Protein AF-0000000074148743 (afdb_homodimer)

Secondary structure (DSSP, 8-state):
--EEEEEE--BHHHHTSTT--HHHHHTHHHHHHHHHHHHHTT--EEEEEE-B-TT-THHHHH-S-SBTTSGGGSBPGGGPPPTT-EEEEESSS-TTTTSSHHHHHHHTT--EEEEEEE-IIIIIHHHHHHHHHTT-EEEEEEEEEE-SSHHHHHHHHHHHHHHH--EEE-HHHHHHHHH-/--EEEEEE--BHHHHTSTT--HHHHHTHHHHHHHHHHHHHTT--EEEEEE-B-TT-THHHHH-S-SBTTSGGGSBPGGGPPPTT-EEEEESSS-TTTTSSHHHHHHHTT--EEEEEEE-IIIIIHHHHHHHHHTT-EEEEEEEEEE-SSHHHHHHHHHHHHHHH--EEE-HHHHHHHHH-

Nearest PDB structures (foldseek):
  3eef-asse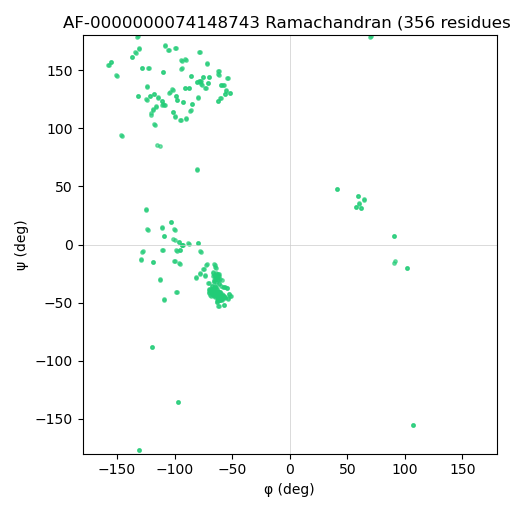mbly1_A  TM=9.780E-01  e=1.603E-22  Thermoplasma acidophilum
  3hb7-assembly4_G  TM=9.587E-01  e=1.080E-19  Alkaliphilus metalliredigens QYMF
  3hb7-assembly4_D  TM=9.259E-01  e=5.449E-18  Alkaliphilus metalliredigens QYMF
  3hb7-assembly2_C  TM=9.206E-01  e=7.283E-17  Alkaliphilus metalliredigens QYMF
  8bkd-assembly3_E  TM=8.845E-01  e=1.657E-16  Escherichia coli K-12

Foldseek 3Di:
DQEAEEAEAQACCCPPNVNHDVLQVQLLVLSLLVVVLCVVLVHAYEYEWEAEDPPQPCCVVVNDALHHPDRRRHRDPSCDDDPRHHYWYDHALESVPPTCVVVVCVVSVHQAYEYAGDDLQTSSLVNLQVCLVVRHAYEYALSRHHHNDRVSSVVSVVCSCVPSVYHYHHSVRVSVVSVD/DQEAEEAEAQACCCPPNVNHDVLQVQLLVLSLLVVVLCVVLVHAYEYEWEAEDPPFPCCVVVNDALHHPDRRRHRDPSCDDDPRHHYWYDHALESVPPTCVVVVCVVSVHQAYEYAGDDLQTSSLVNLQVCLVVRHAYEYALSRHHHNDRVSSVVSVVCSCVPSVYHYHHSVRVSVVSVD

pLDDT: mean 98.18, std 1.63, range [83.56, 99.0]

Structure (mmCIF, N/CA/C/O backbone):
data_AF-0000000074148743-model_v1
#
loop_
_entity.id
_entity.type
_entity.pdbx_description
1 polymer Isochorismatase
#
loop_
_atom_site.group_PDB
_atom_site.id
_atom_site.type_symbol
_atom_site.label_atom_id
_atom_site.label_alt_id
_atom_site.label_comp_id
_atom_site.label_asym_id
_atom_site.label_entity_id
_atom_site.label_seq_id
_atom_site.pdbx_PDB_ins_code
_atom_site.Cartn_x
_atom_site.Cartn_y
_atom_site.Cartn_z
_atom_site.occupancy
_atom_site.B_iso_or_equiv
_atom_site.auth_seq_id
_atom_site.auth_comp_id
_atom_site.auth_asym_id
_atom_site.auth_atom_id
_atom_site.pdbx_PDB_model_num
ATOM 1 N N . MET A 1 1 ? -17.422 -15.93 -9.734 1 93.31 1 MET A N 1
ATOM 2 C CA . MET A 1 1 ? -16.062 -15.414 -9.633 1 93.31 1 MET A CA 1
ATOM 3 C C . MET A 1 1 ? -15.312 -15.602 -10.945 1 93.31 1 MET A C 1
ATOM 5 O O . MET A 1 1 ? -15.438 -16.641 -11.586 1 93.31 1 MET A O 1
ATOM 9 N N . ARG A 1 2 ? -14.664 -14.586 -11.438 1 98.44 2 ARG A N 1
ATOM 10 C CA . ARG A 1 2 ? -13.742 -14.609 -12.57 1 98.44 2 ARG A CA 1
ATOM 11 C C . ARG A 1 2 ? -12.328 -14.266 -12.133 1 98.44 2 ARG A C 1
ATOM 13 O O . ARG A 1 2 ? -11.891 -13.117 -12.242 1 98.44 2 ARG A O 1
ATOM 20 N N . PRO A 1 3 ? -11.609 -15.305 -11.68 1 98.81 3 PRO A N 1
ATOM 21 C CA . PRO A 1 3 ? -10.336 -15.062 -11.008 1 98.81 3 PRO A CA 1
ATOM 22 C C . PRO A 1 3 ? -9.148 -15.062 -11.969 1 98.81 3 PRO A C 1
ATOM 24 O O . PRO A 1 3 ? -9.266 -15.562 -13.094 1 98.81 3 PRO A O 1
ATOM 27 N N . ALA A 1 4 ? -8.062 -14.469 -11.586 1 98.94 4 ALA A N 1
ATOM 28 C CA . ALA A 1 4 ? -6.711 -14.664 -12.109 1 98.94 4 ALA A CA 1
ATOM 29 C C . ALA A 1 4 ? -5.742 -15.047 -10.992 1 98.94 4 ALA A C 1
ATOM 31 O O . ALA A 1 4 ? -5.812 -14.508 -9.883 1 98.94 4 ALA A O 1
ATOM 32 N N . LEU A 1 5 ? -4.926 -16.031 -11.273 1 98.94 5 LEU A N 1
ATOM 33 C CA . LEU A 1 5 ? -3.861 -16.406 -10.352 1 98.94 5 LEU A CA 1
ATOM 34 C C . LEU A 1 5 ? -2.621 -15.539 -10.562 1 98.94 5 LEU A C 1
ATOM 36 O O . LEU A 1 5 ? -2.084 -15.484 -11.672 1 98.94 5 LEU A O 1
ATOM 40 N N . ILE A 1 6 ? -2.211 -14.844 -9.523 1 99 6 ILE A N 1
ATOM 41 C CA . ILE A 1 6 ? -1.044 -13.977 -9.617 1 99 6 ILE A CA 1
ATOM 42 C C . ILE A 1 6 ? 0.101 -14.562 -8.797 1 99 6 ILE A C 1
ATOM 44 O O . ILE A 1 6 ? -0.053 -14.812 -7.598 1 99 6 ILE A O 1
ATOM 48 N N . ILE A 1 7 ? 1.165 -14.828 -9.422 1 99 7 ILE A N 1
ATOM 49 C CA . ILE A 1 7 ? 2.385 -15.32 -8.789 1 99 7 ILE A CA 1
ATOM 50 C C . ILE A 1 7 ? 3.369 -14.164 -8.602 1 99 7 ILE A C 1
ATOM 52 O O . ILE A 1 7 ? 3.998 -13.719 -9.562 1 99 7 ILE A O 1
ATOM 56 N N . VAL A 1 8 ? 3.58 -13.773 -7.359 1 98.94 8 VAL A N 1
ATOM 57 C CA . VAL A 1 8 ? 4.336 -12.562 -7.051 1 98.94 8 VAL A CA 1
ATOM 58 C C . VAL A 1 8 ? 5.797 -12.922 -6.777 1 98.94 8 VAL A C 1
ATOM 60 O O . VAL A 1 8 ? 6.109 -13.531 -5.754 1 98.94 8 VAL A O 1
ATOM 63 N N . ASP A 1 9 ? 6.656 -12.625 -7.629 1 98.88 9 ASP A N 1
ATOM 64 C CA . ASP A 1 9 ? 8.094 -12.453 -7.461 1 98.88 9 ASP A CA 1
ATOM 65 C C . ASP A 1 9 ? 8.758 -13.773 -7.055 1 98.88 9 ASP A C 1
ATOM 67 O O . ASP A 1 9 ? 9.633 -13.789 -6.188 1 98.88 9 ASP A O 1
ATOM 71 N N . MET A 1 10 ? 8.266 -14.852 -7.652 1 98.94 10 MET A N 1
ATOM 72 C CA . MET A 1 10 ? 8.992 -16.109 -7.492 1 98.94 10 MET A CA 1
ATOM 73 C C . MET A 1 10 ? 10.172 -16.172 -8.445 1 98.94 10 MET A C 1
ATOM 75 O O . MET A 1 10 ? 10.219 -17.031 -9.328 1 98.94 10 MET A O 1
ATOM 79 N N . VAL A 1 11 ? 11.094 -15.281 -8.211 1 98.88 11 VAL A N 1
ATOM 80 C CA . VAL A 1 11 ? 12.289 -15.141 -9.031 1 98.88 11 VAL A CA 1
ATOM 81 C C . VAL A 1 11 ? 13.5 -15.695 -8.289 1 98.88 11 VAL A C 1
ATOM 83 O O . VAL A 1 11 ? 13.461 -15.883 -7.074 1 98.88 11 VAL A O 1
ATOM 86 N N . VAL A 1 12 ? 14.555 -15.883 -8.93 1 98.88 12 VAL A N 1
ATOM 87 C CA . VAL A 1 12 ? 15.742 -16.547 -8.414 1 98.88 12 VAL A CA 1
ATOM 88 C C . VAL A 1 12 ? 16.266 -15.82 -7.18 1 98.88 12 VAL A C 1
ATOM 90 O O . VAL A 1 12 ? 16.453 -16.422 -6.125 1 98.88 12 VAL A O 1
ATOM 93 N N . ASP A 1 13 ? 16.391 -14.508 -7.195 1 98.81 13 ASP A N 1
ATOM 94 C CA . ASP A 1 13 ? 16.969 -13.742 -6.094 1 98.81 13 ASP A CA 1
ATOM 95 C C . ASP A 1 13 ? 16.109 -13.867 -4.832 1 98.81 13 ASP A C 1
ATOM 97 O O . ASP A 1 13 ? 16.641 -13.82 -3.715 1 98.81 13 ASP A O 1
ATOM 101 N N . PHE A 1 14 ? 14.82 -14.164 -4.98 1 98.81 14 PHE A N 1
ATOM 102 C CA . PHE A 1 14 ? 13.938 -14.156 -3.824 1 98.81 14 PHE A CA 1
ATOM 103 C C . PHE A 1 14 ? 13.688 -15.578 -3.326 1 98.81 14 PHE A C 1
ATOM 105 O O . PHE A 1 14 ? 13.164 -15.773 -2.227 1 98.81 14 PHE A O 1
ATOM 112 N N . VAL A 1 15 ? 14.023 -16.562 -4.113 1 98.75 15 VAL A N 1
ATOM 113 C CA . VAL A 1 15 ? 13.711 -17.938 -3.73 1 98.75 15 VAL A CA 1
ATOM 114 C C . VAL A 1 15 ? 15 -18.672 -3.377 1 98.75 15 VAL A C 1
ATOM 116 O O . VAL A 1 15 ? 15.102 -19.281 -2.311 1 98.75 15 VAL A O 1
ATOM 119 N N . THR A 1 16 ? 16.031 -18.531 -4.258 1 98.25 16 THR A N 1
ATOM 120 C CA . THR A 1 16 ? 17.25 -19.328 -4.062 1 98.25 16 THR A CA 1
ATOM 121 C C . THR A 1 16 ? 18.484 -18.438 -4.09 1 98.25 16 THR A C 1
ATOM 123 O O . THR A 1 16 ? 19.578 -18.875 -3.705 1 98.25 16 THR A O 1
ATOM 126 N N . GLY A 1 17 ? 18.359 -17.234 -4.52 1 98 17 GLY A N 1
ATOM 127 C CA . GLY A 1 17 ? 19.484 -16.344 -4.727 1 98 17 GLY A CA 1
ATOM 128 C C . GLY A 1 17 ? 19.734 -15.398 -3.566 1 98 17 GLY A C 1
ATOM 129 O O . GLY A 1 17 ? 19.766 -15.82 -2.408 1 98 17 GLY A O 1
ATOM 130 N N . LYS A 1 18 ? 19.984 -14.086 -3.832 1 97.06 18 LYS A N 1
ATOM 131 C CA . LYS A 1 18 ? 20.438 -13.07 -2.889 1 97.06 18 LYS A CA 1
ATOM 132 C C . LYS A 1 18 ? 19.562 -13.039 -1.64 1 97.06 18 LYS A C 1
ATOM 134 O O . LYS A 1 18 ? 20.078 -13 -0.519 1 97.06 18 LYS A O 1
ATOM 139 N N . PHE A 1 19 ? 18.266 -13.094 -1.841 1 97.75 19 PHE A N 1
ATOM 140 C CA . PHE A 1 19 ? 17.328 -13.031 -0.722 1 97.75 19 PHE A CA 1
ATOM 141 C C . PHE A 1 19 ? 16.641 -14.375 -0.526 1 97.75 19 PHE A C 1
ATOM 143 O O . PHE A 1 19 ? 15.562 -14.438 0.081 1 97.75 19 PHE A O 1
ATOM 150 N N . GLY A 1 20 ? 17.188 -15.398 -1.151 1 97.94 20 GLY A N 1
ATOM 151 C CA . GLY A 1 20 ? 16.625 -16.719 -1.014 1 97.94 20 GLY A CA 1
ATOM 152 C C . GLY A 1 20 ? 16.469 -17.156 0.431 1 97.94 20 GLY A C 1
ATOM 153 O O . GLY A 1 20 ? 17.297 -16.828 1.28 1 97.94 20 GLY A O 1
ATOM 154 N N . ASN A 1 21 ? 15.406 -17.875 0.771 1 98.25 21 ASN A N 1
ATOM 155 C CA . ASN A 1 21 ? 15.117 -18.359 2.117 1 98.25 21 ASN A CA 1
ATOM 156 C C . ASN A 1 21 ? 14.227 -19.594 2.088 1 98.25 21 ASN A C 1
ATOM 158 O O . ASN A 1 21 ? 13.539 -19.844 1.098 1 98.25 21 ASN A O 1
ATOM 162 N N . PRO A 1 22 ? 14.234 -20.406 3.119 1 98.31 22 PRO A N 1
ATOM 163 C CA . PRO A 1 22 ? 13.492 -21.672 3.119 1 98.31 22 PRO A CA 1
ATOM 164 C C . PRO A 1 22 ? 11.984 -21.469 3.035 1 98.31 22 PRO A C 1
ATOM 166 O O . PRO A 1 22 ? 11.266 -22.344 2.555 1 98.31 22 PRO A O 1
ATOM 169 N N . TYR A 1 23 ? 11.516 -20.375 3.504 1 98.56 23 TYR A N 1
ATOM 170 C CA . TYR A 1 23 ? 10.078 -20.125 3.48 1 98.56 23 TYR A CA 1
ATOM 171 C C . TYR A 1 23 ? 9.578 -19.938 2.053 1 98.56 23 TYR A C 1
ATOM 173 O O . TYR A 1 23 ? 8.555 -20.5 1.668 1 98.56 23 TYR A O 1
ATOM 181 N N . ALA A 1 24 ? 10.352 -19.156 1.276 1 98.69 24 ALA A N 1
ATOM 182 C CA . ALA A 1 24 ? 10.008 -18.984 -0.131 1 98.69 24 ALA A CA 1
ATOM 183 C C . ALA A 1 24 ? 10.094 -20.297 -0.891 1 98.69 24 ALA A C 1
ATOM 185 O O . ALA A 1 24 ? 9.227 -20.609 -1.716 1 98.69 24 ALA A O 1
ATOM 186 N N . GLN A 1 25 ? 11.102 -21.078 -0.632 1 98.81 25 GLN A N 1
ATOM 187 C CA . GLN A 1 25 ? 11.25 -22.375 -1.282 1 98.81 25 GLN A CA 1
ATOM 188 C C . GLN A 1 25 ? 10.117 -23.312 -0.893 1 98.81 25 GLN A C 1
ATOM 190 O O . GLN A 1 25 ? 9.648 -24.109 -1.718 1 98.81 25 GLN A O 1
ATOM 195 N N . GLY A 1 26 ? 9.656 -23.141 0.297 1 98.69 26 GLY A N 1
ATOM 196 C CA . GLY A 1 26 ? 8.68 -24.062 0.865 1 98.69 26 GLY A CA 1
ATOM 197 C C . GLY A 1 26 ? 7.301 -23.922 0.25 1 98.69 26 GLY A C 1
ATOM 198 O O . GLY A 1 26 ? 6.477 -24.844 0.341 1 98.69 26 GLY A O 1
ATOM 199 N N . ILE A 1 27 ? 7.043 -22.828 -0.424 1 98.88 27 ILE A N 1
ATOM 200 C CA . ILE A 1 27 ? 5.688 -22.609 -0.919 1 98.88 27 ILE A CA 1
ATOM 201 C C . ILE A 1 27 ? 5.609 -23 -2.395 1 98.88 27 ILE A C 1
ATOM 203 O O . ILE A 1 27 ? 4.527 -22.984 -2.986 1 98.88 27 ILE A O 1
ATOM 207 N N . VAL A 1 28 ? 6.723 -23.359 -3.023 1 98.94 28 VAL A N 1
ATOM 208 C CA . VAL A 1 28 ? 6.816 -23.625 -4.453 1 98.94 28 VAL A CA 1
ATOM 209 C C . VAL A 1 28 ? 5.855 -24.75 -4.832 1 98.94 28 VAL A C 1
ATOM 211 O O . VAL A 1 28 ? 5.094 -24.625 -5.793 1 98.94 28 VAL A O 1
ATOM 214 N N . PRO A 1 29 ? 5.773 -25.859 -4.062 1 98.94 29 PRO A N 1
ATOM 215 C CA . PRO A 1 29 ? 4.867 -26.953 -4.457 1 98.94 29 PRO A CA 1
ATOM 216 C C . PRO A 1 29 ? 3.402 -26.516 -4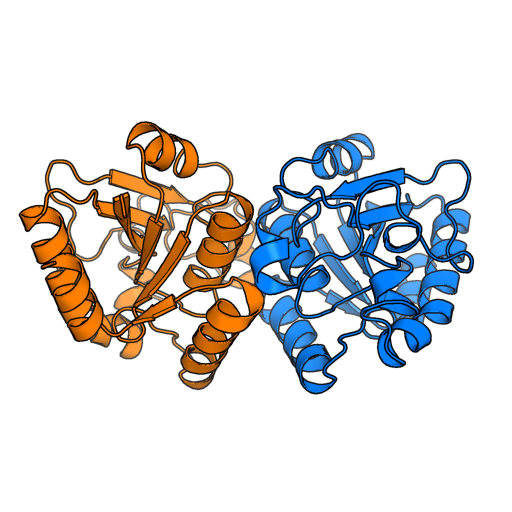.457 1 98.94 29 PRO A C 1
ATOM 218 O O . PRO A 1 29 ? 2.633 -26.922 -5.328 1 98.94 29 PRO A O 1
ATOM 221 N N . ASN A 1 30 ? 3.027 -25.719 -3.48 1 98.94 30 ASN A N 1
ATOM 222 C CA . ASN A 1 30 ? 1.646 -25.25 -3.408 1 98.94 30 ASN A CA 1
ATOM 223 C C . ASN A 1 30 ? 1.302 -24.328 -4.578 1 98.94 30 ASN A C 1
ATOM 225 O O . ASN A 1 30 ? 0.21 -24.422 -5.141 1 98.94 30 ASN A O 1
ATOM 229 N N . ILE A 1 31 ? 2.221 -23.453 -4.941 1 98.94 31 ILE A N 1
ATOM 230 C CA . ILE A 1 31 ? 1.995 -22.578 -6.082 1 98.94 31 ILE A CA 1
ATOM 231 C C . ILE A 1 31 ? 1.867 -23.406 -7.355 1 98.94 31 ILE A C 1
ATOM 233 O O . ILE A 1 31 ? 1.005 -23.141 -8.195 1 98.94 31 ILE A O 1
ATOM 237 N N . ARG A 1 32 ? 2.727 -24.422 -7.465 1 98.88 32 ARG A N 1
ATOM 238 C CA . ARG A 1 32 ? 2.678 -25.312 -8.625 1 98.88 32 ARG A CA 1
ATOM 239 C C . ARG A 1 32 ? 1.312 -25.969 -8.758 1 98.88 32 ARG A C 1
ATOM 241 O O . ARG A 1 32 ? 0.745 -26.031 -9.852 1 98.88 32 ARG A O 1
ATOM 248 N N . LEU A 1 33 ? 0.752 -26.422 -7.656 1 98.81 33 LEU A N 1
ATOM 249 C CA . LEU A 1 33 ? -0.573 -27.031 -7.648 1 98.81 33 LEU A CA 1
ATOM 250 C C . LEU A 1 33 ? -1.63 -26.047 -8.125 1 98.81 33 LEU A C 1
ATOM 252 O O . LEU A 1 33 ? -2.52 -26.406 -8.898 1 98.81 33 LEU A O 1
ATOM 256 N N . LEU A 1 34 ? -1.536 -24.844 -7.695 1 98.94 34 LEU A N 1
ATOM 257 C CA . LEU A 1 34 ? -2.516 -23.812 -8.055 1 98.94 34 LEU A CA 1
ATOM 258 C C . LEU A 1 34 ? -2.395 -23.438 -9.523 1 98.94 34 LEU A C 1
ATOM 260 O O . LEU A 1 34 ? -3.4 -23.188 -10.188 1 98.94 34 LEU A O 1
ATOM 264 N N . ILE A 1 35 ? -1.114 -23.391 -9.992 1 98.94 35 ILE A N 1
ATOM 265 C CA . ILE A 1 35 ? -0.895 -23.109 -11.406 1 98.94 35 ILE A CA 1
ATOM 266 C C . ILE A 1 35 ? -1.543 -24.188 -12.258 1 98.94 35 ILE A C 1
ATOM 268 O O . ILE A 1 35 ? -2.256 -23.906 -13.219 1 98.94 35 ILE A O 1
ATOM 272 N N . ASP A 1 36 ? -1.29 -25.438 -11.883 1 98.56 36 ASP A N 1
ATOM 273 C CA . ASP A 1 36 ? -1.858 -26.562 -12.617 1 98.56 36 ASP A CA 1
ATOM 274 C C . ASP A 1 36 ? -3.385 -26.5 -12.641 1 98.56 36 ASP A C 1
ATOM 276 O O . ASP A 1 36 ? -4.008 -26.688 -13.688 1 98.56 36 ASP A O 1
ATOM 280 N N . LYS A 1 37 ? -3.967 -26.203 -11.523 1 98.69 37 LYS A N 1
ATOM 281 C CA . LYS A 1 37 ? -5.418 -26.078 -11.438 1 98.69 37 LYS A CA 1
ATOM 282 C C . LYS A 1 37 ? -5.926 -24.906 -12.281 1 98.69 37 LYS A C 1
ATOM 284 O O . LYS A 1 37 ? -6.957 -25.031 -12.945 1 98.69 37 LYS A O 1
ATOM 289 N N . ALA A 1 38 ? -5.254 -23.781 -12.211 1 98.81 38 ALA A N 1
ATOM 290 C CA . ALA A 1 38 ? -5.641 -22.625 -13 1 98.81 38 ALA A CA 1
ATOM 291 C C . ALA A 1 38 ? -5.668 -22.953 -14.492 1 98.81 38 ALA A C 1
ATOM 293 O O . ALA A 1 38 ? -6.621 -22.594 -15.188 1 98.81 38 ALA A O 1
ATOM 294 N N . HIS A 1 39 ? -4.617 -23.641 -14.953 1 98.44 39 HIS A N 1
ATOM 295 C CA . HIS A 1 39 ? -4.562 -24.047 -16.359 1 98.44 39 HIS A CA 1
ATOM 296 C C . HIS A 1 39 ? -5.699 -25 -16.703 1 98.44 39 HIS A C 1
ATOM 298 O O . HIS A 1 39 ? -6.344 -24.844 -17.75 1 98.44 39 HIS A O 1
ATOM 304 N N . GLU A 1 40 ? -5.93 -25.938 -15.805 1 98 40 GLU A N 1
ATOM 305 C CA . GLU A 1 40 ? -7.012 -26.891 -16 1 98 40 GLU A CA 1
ATOM 306 C C . GLU A 1 40 ? -8.352 -26.188 -16.172 1 98 40 GLU A C 1
ATOM 308 O O . GLU A 1 40 ? -9.18 -26.594 -16.984 1 98 40 GLU A O 1
ATOM 313 N N . LYS A 1 41 ? -8.555 -25.094 -15.438 1 98 41 LYS A N 1
ATOM 314 C CA . LYS A 1 41 ? -9.836 -24.406 -15.398 1 98 41 LYS A CA 1
ATOM 315 C C . LYS A 1 41 ? -9.836 -23.172 -16.312 1 98 41 LYS A C 1
ATOM 317 O O . LYS A 1 41 ? -10.789 -22.391 -16.312 1 98 41 LYS A O 1
ATOM 322 N N . ASN A 1 42 ? -8.773 -22.969 -17.031 1 97.81 42 ASN A N 1
ATOM 323 C CA . ASN A 1 42 ? -8.602 -21.844 -17.938 1 97.81 42 ASN A CA 1
ATOM 324 C C . ASN A 1 42 ? -8.641 -20.516 -17.188 1 97.81 42 ASN A C 1
ATOM 326 O O . ASN A 1 42 ? -9.219 -19.531 -17.672 1 97.81 42 ASN A O 1
ATOM 330 N N . ILE A 1 43 ? -8.203 -20.516 -15.977 1 98.75 43 ILE A N 1
ATOM 331 C CA . ILE A 1 43 ? -7.988 -19.297 -15.188 1 98.75 43 ILE A CA 1
ATOM 332 C C . ILE A 1 43 ? -6.668 -18.656 -15.594 1 98.75 43 ILE A C 1
ATOM 334 O O . ILE A 1 43 ? -5.629 -19.312 -15.641 1 98.75 43 ILE A O 1
ATOM 338 N N . PRO A 1 44 ? -6.664 -17.391 -15.945 1 98.94 44 PRO A N 1
ATOM 339 C CA . PRO A 1 44 ? -5.41 -16.75 -16.328 1 98.94 44 PRO A CA 1
ATOM 340 C C . PRO A 1 44 ? -4.352 -16.812 -15.227 1 98.94 44 PRO A C 1
ATOM 342 O O . PRO A 1 44 ? -4.676 -16.672 -14.047 1 98.94 44 PRO A O 1
ATOM 345 N N . VAL A 1 45 ? -3.152 -17.094 -15.641 1 98.94 45 VAL A N 1
ATOM 346 C CA . VAL A 1 45 ? -1.996 -17.094 -14.75 1 98.94 45 VAL A CA 1
ATOM 347 C C . VAL A 1 45 ? -1.072 -15.922 -15.102 1 98.94 45 VAL A C 1
ATOM 349 O O . VAL A 1 45 ? -0.648 -15.781 -16.25 1 98.94 45 VAL A O 1
ATOM 352 N N . ILE A 1 46 ? -0.812 -15.094 -14.148 1 99 46 ILE A N 1
ATOM 353 C CA . ILE A 1 46 ? -0.017 -13.891 -14.344 1 99 46 ILE A CA 1
ATOM 354 C C . ILE A 1 46 ? 1.158 -13.883 -13.367 1 99 46 ILE A C 1
ATOM 356 O O . ILE A 1 46 ? 0.968 -14 -12.156 1 99 46 ILE A O 1
ATOM 360 N N . TYR A 1 47 ? 2.316 -13.758 -13.898 1 98.94 47 TYR A N 1
ATOM 361 C CA . TYR A 1 47 ? 3.531 -13.625 -13.102 1 98.94 47 TYR A CA 1
ATOM 362 C C . TYR A 1 47 ? 3.941 -12.164 -12.977 1 98.94 47 TYR A C 1
ATOM 364 O O . TYR A 1 47 ? 4.008 -11.438 -13.969 1 98.94 47 TYR A O 1
ATOM 372 N N . LEU A 1 48 ? 4.086 -11.719 -11.766 1 98.94 48 LEU A N 1
ATOM 373 C CA . LEU A 1 48 ? 4.781 -10.461 -11.508 1 98.94 48 LEU A CA 1
ATOM 374 C C . LEU A 1 48 ? 6.266 -10.711 -11.242 1 98.94 48 LEU A C 1
ATOM 376 O O . LEU A 1 48 ? 6.621 -11.516 -10.383 1 98.94 48 LEU A O 1
ATOM 380 N N . ARG A 1 49 ? 7.004 -10.125 -11.984 1 98.62 49 ARG A N 1
ATOM 381 C CA . ARG A 1 49 ? 8.445 -10.359 -11.953 1 98.62 49 ARG A CA 1
ATOM 382 C C . ARG A 1 49 ? 9.203 -9.07 -11.648 1 98.62 49 ARG A C 1
ATOM 384 O O . ARG A 1 49 ? 9.227 -8.148 -12.469 1 98.62 49 ARG A O 1
ATOM 391 N N . ASP A 1 50 ? 9.82 -9 -10.469 1 98.62 50 ASP A N 1
ATOM 392 C CA . ASP A 1 50 ? 10.703 -7.883 -10.156 1 98.62 50 ASP A CA 1
ATOM 393 C C . ASP A 1 50 ? 11.859 -7.797 -11.156 1 98.62 50 ASP A C 1
ATOM 395 O O . ASP A 1 50 ? 12.523 -8.797 -11.43 1 98.62 50 ASP A O 1
ATOM 399 N N . ALA A 1 51 ? 12.055 -6.715 -11.75 1 98.5 51 ALA A N 1
ATOM 400 C CA . ALA A 1 51 ? 13.117 -6.461 -12.719 1 98.5 51 ALA A CA 1
ATOM 401 C C . ALA A 1 51 ? 13.609 -5.02 -12.633 1 98.5 51 ALA A C 1
ATOM 403 O O . ALA A 1 51 ? 13.109 -4.137 -13.328 1 98.5 51 ALA A O 1
ATOM 404 N N . HIS A 1 52 ? 14.664 -4.77 -11.867 1 98.44 52 HIS A N 1
ATOM 405 C CA . HIS A 1 52 ? 15.102 -3.424 -11.508 1 98.44 52 HIS A CA 1
ATOM 406 C C . HIS A 1 52 ? 16.156 -2.918 -12.477 1 98.44 52 HIS A C 1
ATOM 408 O O . HIS A 1 52 ? 16.859 -3.713 -13.117 1 98.44 52 HIS A O 1
ATOM 414 N N . THR A 1 53 ? 16.219 -1.657 -12.641 1 97.62 53 THR A N 1
ATOM 415 C CA . THR A 1 53 ? 17.344 -0.945 -13.227 1 97.62 53 THR A CA 1
ATOM 416 C C . THR A 1 53 ? 18.109 -0.159 -12.164 1 97.62 53 THR A C 1
ATOM 418 O O . THR A 1 53 ? 17.625 -0.018 -11.031 1 97.62 53 THR A O 1
ATOM 421 N N . GLU A 1 54 ? 19.219 0.379 -12.5 1 95.69 54 GLU A N 1
ATOM 422 C CA . GLU A 1 54 ? 20.109 1.019 -11.539 1 95.69 54 GLU A CA 1
ATOM 423 C C . GLU A 1 54 ? 19.469 2.26 -10.93 1 95.69 54 GLU A C 1
ATOM 425 O O . GLU A 1 54 ? 19.844 2.686 -9.836 1 95.69 54 GLU A O 1
ATOM 430 N N . GLU A 1 55 ? 18.469 2.76 -11.531 1 94.75 55 GLU A N 1
ATOM 431 C CA . GLU A 1 55 ? 17.906 4.035 -11.102 1 94.75 55 GLU A CA 1
ATOM 432 C C . GLU A 1 55 ? 16.734 3.828 -10.156 1 94.75 55 GLU A C 1
ATOM 434 O O . GLU A 1 55 ? 16.219 4.785 -9.57 1 94.75 55 GLU A O 1
ATOM 439 N N . ASP A 1 56 ? 16.359 2.598 -9.961 1 95.94 56 ASP A N 1
ATOM 440 C CA . ASP A 1 56 ? 15.141 2.334 -9.188 1 95.94 56 ASP A CA 1
ATOM 441 C C . ASP A 1 56 ? 15.352 2.645 -7.711 1 95.94 56 ASP A C 1
ATOM 443 O O . ASP A 1 56 ? 16.375 2.27 -7.133 1 95.94 56 ASP A O 1
ATOM 447 N N . LYS A 1 57 ? 14.383 3.25 -7.09 1 93.25 57 LYS A N 1
ATOM 448 C CA . LYS A 1 57 ? 14.453 3.76 -5.723 1 93.25 57 LYS A CA 1
ATOM 449 C C . LYS A 1 57 ? 14.594 2.621 -4.719 1 93.25 57 LYS A C 1
ATOM 451 O O . LYS A 1 57 ? 15.25 2.777 -3.684 1 93.25 57 LYS A O 1
ATOM 456 N N . GLU A 1 58 ? 14.07 1.49 -4.949 1 96.19 58 GLU A N 1
ATOM 457 C CA . GLU A 1 58 ? 14.102 0.357 -4.031 1 96.19 58 GLU A CA 1
ATOM 458 C C . GLU A 1 58 ? 15.531 -0.103 -3.773 1 96.19 58 GLU A C 1
ATOM 460 O O . GLU A 1 58 ? 15.82 -0.716 -2.742 1 96.19 58 GLU A O 1
ATOM 465 N N . LEU A 1 59 ? 16.438 0.184 -4.758 1 96.38 59 LEU A N 1
ATOM 466 C CA . LEU A 1 59 ? 17.812 -0.269 -4.625 1 96.38 59 LEU A CA 1
ATOM 467 C C . LEU A 1 59 ? 18.516 0.437 -3.461 1 96.38 59 LEU A C 1
ATOM 469 O O . LEU A 1 59 ? 19.453 -0.103 -2.873 1 96.38 59 LEU A O 1
ATOM 473 N N . SER A 1 60 ? 18.031 1.628 -3.174 1 94.62 60 SER A N 1
ATOM 474 C CA . SER A 1 60 ? 18.625 2.357 -2.057 1 94.62 60 SER A CA 1
ATOM 475 C C . SER A 1 60 ? 18.344 1.655 -0.731 1 94.62 60 SER A C 1
ATOM 477 O O . SER A 1 60 ? 19.125 1.779 0.218 1 94.62 60 SER A O 1
ATOM 479 N N . LEU A 1 61 ? 17.312 0.884 -0.661 1 96 61 LEU A N 1
ATOM 480 C CA . LEU A 1 61 ? 16.922 0.195 0.561 1 96 61 LEU A CA 1
ATOM 481 C C . LEU A 1 61 ? 17.422 -1.246 0.56 1 96 61 LEU A C 1
ATOM 483 O O . LEU A 1 61 ? 17.906 -1.737 1.578 1 96 61 LEU A O 1
ATOM 487 N N . TRP A 1 62 ? 17.328 -1.926 -0.592 1 97.19 62 TRP A N 1
ATOM 488 C CA . TRP A 1 62 ? 17.516 -3.371 -0.638 1 97.19 62 TRP A CA 1
ATOM 489 C C . TRP A 1 62 ? 18.812 -3.719 -1.365 1 97.19 62 TRP A C 1
ATOM 491 O O . TRP A 1 62 ? 19.219 -4.887 -1.414 1 97.19 62 TRP A O 1
ATOM 501 N N . GLY A 1 63 ? 19.516 -2.73 -1.924 1 97.38 63 GLY A N 1
ATOM 502 C CA . GLY A 1 63 ? 20.656 -3.012 -2.783 1 97.38 63 GLY A CA 1
ATOM 503 C C . GLY A 1 63 ? 20.266 -3.611 -4.117 1 97.38 63 GLY A C 1
ATOM 504 O O . GLY A 1 63 ? 19.078 -3.811 -4.391 1 97.38 63 GLY A O 1
ATOM 505 N N . LYS A 1 64 ? 21.281 -3.861 -4.926 1 97.25 64 LYS A N 1
ATOM 506 C CA . LYS A 1 64 ? 21.031 -4.473 -6.227 1 97.25 64 LYS A CA 1
ATOM 507 C C . LYS A 1 64 ? 20.422 -5.863 -6.07 1 97.25 64 LYS A C 1
ATOM 509 O O . LYS A 1 64 ? 20.953 -6.707 -5.348 1 97.25 64 LYS A O 1
ATOM 514 N N . HIS A 1 65 ? 19.312 -6.09 -6.625 1 98.38 65 HIS A N 1
ATOM 515 C CA . HIS A 1 65 ? 18.609 -7.359 -6.641 1 98.38 65 HIS A CA 1
ATOM 516 C C . HIS A 1 65 ? 17.641 -7.43 -7.816 1 98.38 65 HIS A C 1
ATOM 518 O O . HIS A 1 65 ? 17.156 -6.402 -8.305 1 98.38 65 HIS A O 1
ATOM 524 N N . ALA A 1 66 ? 17.359 -8.688 -8.227 1 98.44 66 ALA A N 1
ATOM 525 C CA . ALA A 1 66 ? 16.406 -8.914 -9.312 1 98.44 66 ALA A CA 1
ATOM 526 C C . ALA A 1 66 ? 16.594 -7.891 -10.43 1 98.44 66 ALA A C 1
ATOM 528 O O . ALA A 1 66 ? 15.641 -7.23 -10.844 1 98.44 66 ALA A O 1
ATOM 529 N N . MET A 1 67 ? 17.891 -7.711 -10.844 1 98.44 67 MET A N 1
ATOM 530 C CA . MET A 1 67 ? 18.219 -6.734 -11.883 1 98.44 67 MET A CA 1
ATOM 531 C C . MET A 1 67 ? 17.766 -7.23 -13.25 1 98.44 67 MET A C 1
ATOM 533 O O . MET A 1 67 ? 17.922 -8.406 -13.578 1 98.44 67 MET A O 1
ATOM 537 N N . GLU A 1 68 ? 17.141 -6.359 -14.008 1 98 68 GLU A N 1
ATOM 538 C CA . GLU A 1 68 ? 16.719 -6.703 -15.359 1 98 68 GLU A CA 1
ATOM 539 C C . GLU A 1 68 ? 17.875 -7.27 -16.172 1 98 68 GLU A C 1
ATOM 541 O O . GLU A 1 68 ? 18.953 -6.695 -16.203 1 98 68 GLU A O 1
ATOM 546 N N . GLY A 1 69 ? 17.594 -8.422 -16.797 1 97.19 69 GLY A N 1
ATOM 547 C CA . GLY A 1 69 ? 18.594 -9.031 -17.672 1 97.19 69 GLY A CA 1
ATOM 548 C C . GLY A 1 69 ? 19.484 -10.016 -16.938 1 97.19 69 GLY A C 1
ATOM 549 O O . GLY A 1 69 ? 20.203 -10.797 -17.562 1 97.19 69 GLY A O 1
ATOM 550 N N . ASP A 1 70 ? 19.469 -10 -15.648 1 97.56 70 ASP A N 1
ATOM 551 C CA . ASP A 1 70 ? 20.266 -10.914 -14.836 1 97.56 70 ASP A CA 1
ATOM 552 C C . ASP A 1 70 ? 19.469 -12.148 -14.445 1 97.56 70 ASP A C 1
ATOM 554 O O . ASP A 1 70 ? 18.234 -12.117 -14.453 1 97.56 70 ASP A O 1
ATOM 558 N N . LYS A 1 71 ? 20.188 -13.164 -14.109 1 97.94 71 LYS A N 1
ATOM 559 C CA . LYS A 1 71 ? 19.562 -14.414 -13.68 1 97.94 71 LYS A CA 1
ATOM 560 C C . LYS A 1 71 ? 18.703 -14.203 -12.438 1 97.94 71 LYS A C 1
ATOM 562 O O . LYS A 1 71 ? 17.688 -14.867 -12.258 1 97.94 71 LYS A O 1
ATOM 567 N N . GLY A 1 72 ? 19.062 -13.273 -11.625 1 98.5 72 GLY A N 1
ATOM 568 C CA . GLY A 1 72 ? 18.375 -13.016 -10.367 1 98.5 72 GLY A CA 1
ATOM 569 C C . GLY A 1 72 ? 16.922 -12.609 -10.562 1 98.5 72 GLY A C 1
ATOM 570 O O . GLY A 1 72 ? 16.094 -12.805 -9.672 1 98.5 72 GLY A O 1
ATOM 571 N N . SER A 1 73 ? 16.656 -12.031 -11.703 1 98.56 73 SER A N 1
ATOM 572 C CA . SER A 1 73 ? 15.305 -11.555 -12 1 98.56 73 SER A CA 1
ATOM 573 C C . SER A 1 73 ? 14.484 -12.609 -12.734 1 98.56 73 SER A C 1
ATOM 575 O O . SER A 1 73 ? 13.289 -12.43 -12.969 1 98.56 73 SER A O 1
ATOM 577 N N . GLU A 1 74 ? 15 -13.758 -13.031 1 98.69 74 GLU A N 1
ATOM 578 C CA . GLU A 1 74 ? 14.297 -14.805 -13.766 1 98.69 74 GLU A CA 1
ATOM 579 C C . GLU A 1 74 ? 13.359 -15.586 -12.852 1 98.69 74 GLU A C 1
ATOM 581 O O . GLU A 1 74 ? 13.695 -15.852 -11.695 1 98.69 74 GLU A O 1
ATOM 586 N N . ILE A 1 75 ? 12.211 -15.883 -13.391 1 98.88 75 ILE A N 1
ATOM 587 C CA . ILE A 1 75 ? 11.305 -16.781 -12.672 1 98.88 75 ILE A CA 1
ATOM 588 C C . ILE A 1 75 ? 11.984 -18.125 -12.453 1 98.88 75 ILE A C 1
ATOM 590 O O . ILE A 1 75 ? 12.641 -18.656 -13.359 1 98.88 75 ILE A O 1
ATOM 594 N N . ILE A 1 76 ? 11.859 -18.719 -11.289 1 98.88 76 ILE A N 1
ATOM 595 C CA . ILE A 1 76 ? 12.539 -19.969 -11 1 98.88 76 ILE A CA 1
ATOM 596 C C . ILE A 1 76 ? 12.047 -21.062 -11.945 1 98.88 76 ILE A C 1
ATOM 598 O O . ILE A 1 76 ? 10.875 -21.062 -12.336 1 98.88 76 ILE A O 1
ATOM 602 N N . PRO A 1 77 ? 12.852 -22 -12.273 1 98.5 77 PRO A N 1
ATOM 603 C CA . PRO A 1 77 ? 12.492 -23.016 -13.266 1 98.5 77 PRO A CA 1
ATOM 604 C C . PRO A 1 77 ? 11.281 -23.844 -12.844 1 98.5 77 PRO A C 1
ATOM 606 O O . PRO A 1 77 ? 10.469 -24.25 -13.688 1 98.5 77 PRO A O 1
ATOM 609 N N . GLU A 1 78 ? 11.07 -24.109 -11.531 1 98.56 78 GLU A N 1
ATOM 610 C CA . GLU A 1 78 ? 10 -24.953 -11.016 1 98.56 78 GLU A CA 1
ATOM 611 C C . GLU A 1 78 ? 8.633 -24.328 -11.305 1 98.56 78 GLU A C 1
ATOM 613 O O . GLU A 1 78 ? 7.613 -25.031 -11.289 1 98.56 78 GLU A O 1
ATOM 618 N N . LEU A 1 79 ? 8.641 -23 -11.586 1 98.88 79 LEU A N 1
ATOM 619 C CA . LEU A 1 79 ? 7.387 -22.297 -11.82 1 98.88 79 LEU A CA 1
ATOM 620 C C . LEU A 1 79 ? 7.414 -21.578 -13.172 1 98.88 79 LEU A C 1
ATOM 622 O O . LEU A 1 79 ? 6.797 -20.516 -13.328 1 98.88 79 LEU A O 1
ATOM 626 N N . SER A 1 80 ? 8.117 -22.109 -14.078 1 98.62 80 SER A N 1
ATOM 627 C CA . SER A 1 80 ? 8.258 -21.5 -15.391 1 98.62 80 SER A CA 1
ATOM 628 C C . SER A 1 80 ? 6.902 -21.266 -16.031 1 98.62 80 SER A C 1
ATOM 630 O O . SER A 1 80 ? 6.043 -22.141 -16.031 1 98.62 80 SER A O 1
ATOM 632 N N . PRO A 1 81 ? 6.734 -20.062 -16.562 1 98.75 81 PRO A N 1
ATOM 633 C CA . PRO A 1 81 ? 5.465 -19.797 -17.234 1 98.75 81 PRO A CA 1
ATOM 634 C C . PRO A 1 81 ? 5.242 -20.703 -18.438 1 98.75 81 PRO A C 1
ATOM 636 O O . PRO A 1 81 ? 6.199 -21.094 -19.109 1 98.75 81 PRO A O 1
ATOM 639 N N . GLN A 1 82 ? 4.043 -21.016 -18.656 1 97.88 82 GLN A N 1
ATOM 640 C CA . GLN A 1 82 ? 3.643 -21.766 -19.844 1 97.88 82 GLN A CA 1
ATOM 641 C C . GLN A 1 82 ? 3.084 -20.844 -20.922 1 97.88 82 GLN A C 1
ATOM 643 O O . GLN A 1 82 ? 2.881 -19.656 -20.672 1 97.88 82 GLN A O 1
ATOM 648 N N . GLU A 1 83 ? 2.908 -21.438 -22.141 1 96.56 83 GLU A N 1
ATOM 649 C CA . GLU A 1 83 ? 2.277 -20.672 -23.219 1 96.56 83 GLU A CA 1
ATOM 650 C C . GLU A 1 83 ? 0.904 -20.156 -22.797 1 96.56 83 GLU A C 1
ATOM 652 O O . GLU A 1 83 ? 0.107 -20.906 -22.219 1 96.56 83 GLU A O 1
ATOM 657 N N . GLY A 1 84 ? 0.693 -18.922 -22.984 1 97.62 84 GLY A N 1
ATOM 658 C CA . GLY A 1 84 ? -0.584 -18.328 -22.609 1 97.62 84 GLY A CA 1
ATOM 659 C C . GLY A 1 84 ? -0.536 -17.562 -21.297 1 97.62 84 GLY A C 1
ATOM 660 O O . GLY A 1 84 ? -1.416 -16.75 -21.016 1 97.62 84 GLY A O 1
ATOM 661 N N . ASP A 1 85 ? 0.467 -17.875 -20.484 1 98.75 85 ASP A N 1
ATOM 662 C CA . ASP A 1 85 ? 0.626 -17.125 -19.234 1 98.75 85 ASP A CA 1
ATOM 663 C C . ASP A 1 85 ? 1.126 -15.711 -19.484 1 98.75 85 ASP A C 1
ATOM 665 O O . ASP A 1 85 ? 1.707 -15.438 -20.547 1 98.75 85 ASP A O 1
ATOM 669 N N . TYR A 1 86 ? 0.856 -14.844 -18.594 1 98.88 86 TYR A N 1
ATOM 670 C CA . TYR A 1 86 ? 1.337 -13.461 -18.656 1 98.88 86 TYR A CA 1
ATOM 671 C C . TYR A 1 86 ? 2.523 -13.25 -17.734 1 98.88 86 TYR A C 1
ATOM 673 O O . TYR A 1 86 ? 2.533 -13.758 -16.609 1 98.88 86 TYR A O 1
ATOM 681 N N . VAL A 1 87 ? 3.512 -12.633 -18.219 1 98.88 87 VAL A N 1
ATOM 682 C CA . VAL A 1 87 ? 4.645 -12.211 -17.406 1 98.88 87 VAL A CA 1
ATOM 683 C C . VAL A 1 87 ? 4.773 -10.688 -17.438 1 98.88 87 VAL A C 1
ATOM 685 O O . VAL A 1 87 ? 4.98 -10.102 -18.5 1 98.88 87 VAL A O 1
ATOM 688 N N . ILE A 1 88 ? 4.605 -10.086 -16.312 1 98.88 88 ILE A N 1
ATOM 689 C CA . ILE A 1 88 ? 4.648 -8.625 -16.203 1 98.88 88 ILE A CA 1
ATOM 690 C C . ILE A 1 88 ? 5.82 -8.211 -15.328 1 98.88 88 ILE A C 1
ATOM 692 O O . ILE A 1 88 ? 5.895 -8.594 -14.156 1 98.88 88 ILE A O 1
ATOM 696 N N . LYS A 1 89 ? 6.77 -7.438 -15.867 1 98.69 89 LYS A N 1
ATOM 697 C CA . LYS A 1 89 ? 7.891 -6.902 -15.102 1 98.69 89 LYS A CA 1
ATOM 698 C C . LYS A 1 89 ? 7.465 -5.703 -14.266 1 98.69 89 LYS A C 1
ATOM 700 O O . LYS A 1 89 ? 6.652 -4.887 -14.711 1 98.69 89 LYS A O 1
ATOM 705 N N . LYS A 1 90 ? 7.945 -5.594 -13.078 1 98.56 90 LYS A N 1
ATOM 706 C CA . LYS A 1 90 ? 7.68 -4.457 -12.203 1 98.56 90 LYS A CA 1
ATOM 707 C C . LYS A 1 90 ? 8.961 -3.953 -11.547 1 98.56 90 LYS A C 1
ATOM 709 O O . LYS A 1 90 ? 9.953 -4.68 -11.477 1 98.56 90 LYS A O 1
ATOM 714 N N . LYS A 1 91 ? 8.891 -2.729 -10.969 1 97.62 91 LYS A N 1
ATOM 715 C CA . LYS A 1 91 ? 10.102 -2.117 -10.422 1 97.62 91 LYS A CA 1
ATOM 716 C C . LYS A 1 91 ? 9.891 -1.675 -8.977 1 97.62 91 LYS A C 1
ATOM 718 O O . LYS A 1 91 ? 10.812 -1.158 -8.344 1 97.62 91 LYS A O 1
ATOM 723 N N . VAL A 1 92 ? 8.672 -1.783 -8.484 1 98.31 92 VAL A N 1
ATOM 724 C CA . VAL A 1 92 ? 8.344 -1.492 -7.09 1 98.31 92 VAL A CA 1
ATOM 725 C C . VAL A 1 92 ? 7.531 -2.641 -6.5 1 98.31 92 VAL A C 1
ATOM 727 O O . VAL A 1 92 ? 7.309 -3.658 -7.16 1 98.31 92 VAL A O 1
ATOM 730 N N . TYR A 1 93 ? 7.105 -2.498 -5.258 1 98.75 93 TYR A N 1
ATOM 731 C CA . TYR A 1 93 ? 6.457 -3.592 -4.543 1 98.75 93 TYR A CA 1
ATOM 732 C C . TYR A 1 93 ? 5.176 -4.02 -5.25 1 98.75 93 TYR A C 1
ATOM 734 O O . TYR A 1 93 ? 4.926 -5.215 -5.422 1 98.75 93 TYR A O 1
ATOM 742 N N . SER A 1 94 ? 4.395 -3.064 -5.73 1 98.81 94 SER A N 1
ATOM 743 C CA . SER A 1 94 ? 3.104 -3.338 -6.352 1 98.81 94 SER A CA 1
ATOM 744 C C . SER A 1 94 ? 3.246 -3.541 -7.855 1 98.81 94 SER A C 1
ATOM 746 O O . SER A 1 94 ? 3.926 -2.764 -8.531 1 98.81 94 SER A O 1
ATOM 748 N N . GLY A 1 95 ? 2.604 -4.543 -8.328 1 98.81 95 GLY A N 1
ATOM 749 C CA . GLY A 1 95 ? 2.576 -4.805 -9.758 1 98.81 95 GLY A CA 1
ATOM 750 C C . GLY A 1 95 ? 1.587 -3.936 -10.508 1 98.81 95 GLY A C 1
ATOM 751 O O . GLY A 1 95 ? 1.498 -4.004 -11.734 1 98.81 95 GLY A O 1
ATOM 752 N N . PHE A 1 96 ? 0.907 -3.051 -9.812 1 98.81 96 PHE A N 1
ATOM 753 C CA . PHE A 1 96 ? -0.097 -2.203 -10.445 1 98.81 96 PHE A CA 1
ATOM 754 C C . PHE A 1 96 ? 0.496 -0.85 -10.82 1 98.81 96 PHE A C 1
ATOM 756 O O . PHE A 1 96 ? -0.113 -0.087 -11.57 1 98.81 96 PHE A O 1
ATOM 763 N N . TYR A 1 97 ? 1.701 -0.513 -10.234 1 98.44 97 TYR A N 1
ATOM 764 C CA . TYR A 1 97 ? 2.301 0.793 -10.477 1 98.44 97 TYR A CA 1
ATOM 765 C C . TYR A 1 97 ? 3.154 0.775 -11.734 1 98.44 97 TYR A C 1
ATOM 767 O O . TYR A 1 97 ? 4.156 0.06 -11.805 1 98.44 97 TYR A O 1
ATOM 775 N N . LYS A 1 98 ? 2.791 1.507 -12.742 1 97.94 98 LYS A N 1
ATOM 776 C CA . LYS A 1 98 ? 3.514 1.708 -13.992 1 97.94 98 LYS A CA 1
ATOM 777 C C . LYS A 1 98 ? 3.74 0.383 -14.719 1 97.94 98 LYS A C 1
ATOM 779 O O . LYS A 1 98 ? 4.848 0.104 -15.18 1 97.94 98 LYS A O 1
ATOM 784 N N . THR A 1 99 ? 2.75 -0.499 -14.766 1 98.69 99 THR A N 1
ATOM 785 C CA . THR A 1 99 ? 2.674 -1.73 -15.539 1 98.69 99 THR A CA 1
ATOM 786 C C . THR A 1 99 ? 1.334 -1.831 -16.266 1 98.69 99 THR A C 1
ATOM 788 O O . THR A 1 99 ? 0.497 -0.932 -16.156 1 98.69 99 THR A O 1
ATOM 791 N N . ASN A 1 100 ? 1.141 -2.828 -16.984 1 98.75 100 ASN A N 1
ATOM 792 C CA . ASN A 1 100 ? -0.137 -3.016 -17.656 1 98.75 100 ASN A CA 1
ATOM 793 C C . ASN A 1 100 ? -0.998 -4.062 -16.953 1 98.75 100 ASN A C 1
ATOM 795 O O . ASN A 1 100 ? -1.924 -4.613 -17.562 1 98.75 100 ASN A O 1
ATOM 799 N N . LEU A 1 101 ? -0.694 -4.355 -15.656 1 98.88 101 LEU A N 1
ATOM 800 C CA . LEU A 1 101 ? -1.395 -5.406 -14.93 1 98.88 101 LEU A CA 1
ATOM 801 C C . LEU A 1 101 ? -2.896 -5.148 -14.914 1 98.88 101 LEU A C 1
ATOM 803 O O . LEU A 1 101 ? -3.688 -6.039 -15.234 1 98.88 101 LEU A O 1
ATOM 807 N N . GLU A 1 102 ? -3.277 -3.928 -14.5 1 98.88 102 GLU A N 1
ATOM 808 C CA . GLU A 1 102 ? -4.707 -3.637 -14.43 1 98.88 102 GLU A CA 1
ATOM 809 C C . GLU A 1 102 ? -5.379 -3.812 -15.781 1 98.88 102 GLU A C 1
ATOM 811 O O . GLU A 1 102 ? -6.473 -4.375 -15.875 1 98.88 102 GLU A O 1
ATOM 816 N N . GLU A 1 103 ? -4.73 -3.277 -16.797 1 98.81 103 GLU A N 1
ATOM 817 C CA . GLU A 1 103 ? -5.262 -3.42 -18.156 1 98.81 103 GLU A CA 1
ATOM 818 C C . GLU A 1 103 ? -5.453 -4.887 -18.516 1 98.81 103 GLU A C 1
ATOM 820 O O . GLU A 1 103 ? -6.492 -5.27 -19.062 1 98.81 103 GLU A O 1
ATOM 825 N N . VAL A 1 104 ? -4.457 -5.73 -18.219 1 98.88 104 VAL A N 1
ATOM 826 C CA . VAL A 1 104 ? -4.523 -7.16 -18.5 1 98.88 104 VAL A CA 1
ATOM 827 C C . VAL A 1 104 ? -5.707 -7.781 -17.766 1 98.88 104 VAL A C 1
ATOM 829 O O . VAL A 1 104 ? -6.512 -8.5 -18.359 1 98.88 104 VAL A O 1
ATOM 832 N N . LEU A 1 105 ? -5.871 -7.465 -16.5 1 98.94 105 LEU A N 1
ATOM 833 C CA . LEU A 1 105 ? -6.938 -8.031 -15.672 1 98.94 105 LEU A CA 1
ATOM 834 C C . LEU A 1 105 ? -8.305 -7.617 -16.203 1 98.94 105 LEU A C 1
ATOM 836 O O . LEU A 1 105 ? -9.219 -8.445 -16.297 1 98.94 105 LEU A O 1
ATOM 840 N N . ARG A 1 106 ? -8.438 -6.328 -16.578 1 98.81 106 ARG A N 1
ATOM 841 C CA . ARG A 1 106 ? -9.703 -5.824 -17.094 1 98.81 106 ARG A CA 1
ATOM 842 C C . ARG A 1 106 ? -10.039 -6.449 -18.438 1 98.81 106 ARG A C 1
ATOM 844 O O . ARG A 1 106 ? -11.188 -6.828 -18.688 1 98.81 106 ARG A O 1
ATOM 851 N N . ASN A 1 107 ? -9.039 -6.543 -19.297 1 98.75 107 ASN A N 1
ATOM 852 C CA . ASN A 1 107 ? -9.25 -7.133 -20.609 1 98.75 107 ASN A CA 1
ATOM 853 C C . ASN A 1 107 ? -9.68 -8.594 -20.5 1 98.75 107 ASN A C 1
ATOM 855 O O . ASN A 1 107 ? -10.438 -9.086 -21.344 1 98.75 107 ASN A O 1
ATOM 859 N N . LEU A 1 108 ? -9.234 -9.234 -19.484 1 98.75 108 LEU A N 1
ATOM 860 C CA . LEU A 1 108 ? -9.562 -10.641 -19.25 1 98.75 108 LEU A CA 1
ATOM 861 C C . LEU A 1 108 ? -10.859 -10.773 -18.469 1 98.75 108 LEU A C 1
ATOM 863 O O . LEU A 1 108 ? -11.266 -11.875 -18.109 1 98.75 108 LEU A O 1
ATOM 867 N N . ASN A 1 109 ? -11.492 -9.625 -18.141 1 98.62 109 ASN A N 1
ATOM 868 C CA . ASN A 1 109 ? -12.75 -9.57 -17.391 1 98.62 109 ASN A CA 1
ATOM 869 C C . ASN A 1 109 ? -12.609 -10.211 -16.016 1 98.62 109 ASN A C 1
ATOM 871 O O . ASN A 1 109 ? -13.516 -10.906 -15.547 1 98.62 109 ASN A O 1
ATOM 875 N N . VAL A 1 110 ? -11.469 -10.047 -15.438 1 98.88 110 VAL A N 1
ATOM 876 C CA . VAL A 1 110 ? -11.18 -10.578 -14.109 1 98.88 110 VAL A CA 1
ATOM 877 C C . VAL A 1 110 ? -11.859 -9.719 -13.047 1 98.88 110 VAL A C 1
ATOM 879 O O . VAL A 1 110 ? -11.852 -8.492 -13.133 1 98.88 110 VAL A O 1
ATOM 882 N N . ASP A 1 111 ? -12.445 -10.344 -12.055 1 98.75 111 ASP A N 1
ATOM 883 C CA . ASP A 1 111 ? -13.031 -9.594 -10.945 1 98.75 111 ASP A CA 1
ATOM 884 C C . ASP A 1 111 ? -12.359 -9.938 -9.625 1 98.75 111 ASP A C 1
ATOM 886 O O . ASP A 1 111 ? -12.57 -9.266 -8.617 1 98.75 111 ASP A O 1
ATOM 890 N N . THR A 1 112 ? -11.562 -11.07 -9.578 1 98.88 112 THR A N 1
ATOM 891 C CA . THR A 1 112 ? -10.914 -11.578 -8.375 1 98.88 112 THR A CA 1
ATOM 892 C C . THR A 1 112 ? -9.445 -11.891 -8.641 1 98.88 112 THR A C 1
ATOM 894 O O . THR A 1 112 ? -9.125 -12.578 -9.609 1 98.88 112 THR A O 1
ATOM 897 N N . VAL A 1 113 ? -8.562 -11.352 -7.801 1 98.94 113 VAL A N 1
ATOM 898 C CA . VAL A 1 113 ? -7.152 -11.719 -7.918 1 98.94 113 VAL A CA 1
ATOM 899 C C . VAL A 1 113 ? -6.773 -12.68 -6.793 1 98.94 113 VAL A C 1
ATOM 901 O O . VAL A 1 113 ? -7.125 -12.453 -5.633 1 98.94 113 VAL A O 1
ATOM 904 N N . ILE A 1 114 ? -6.141 -13.766 -7.113 1 99 114 ILE A N 1
ATOM 905 C CA . ILE A 1 114 ? -5.582 -14.734 -6.176 1 99 114 ILE A CA 1
ATOM 906 C C . ILE A 1 114 ? -4.074 -14.531 -6.055 1 99 114 ILE A C 1
ATOM 908 O O . ILE A 1 114 ? -3.332 -14.758 -7.012 1 99 114 ILE A O 1
ATOM 912 N N . LEU A 1 115 ? -3.695 -14.125 -4.891 1 99 115 LEU A N 1
ATOM 913 C CA . LEU A 1 115 ? -2.301 -13.742 -4.691 1 99 115 LEU A CA 1
ATOM 914 C C . LEU A 1 115 ? -1.513 -14.883 -4.051 1 99 115 LEU A C 1
ATOM 916 O O . LEU A 1 115 ? -1.95 -15.461 -3.057 1 99 115 LEU A O 1
ATOM 920 N N . THR A 1 116 ? -0.437 -15.227 -4.637 1 99 116 THR A N 1
ATOM 921 C CA . THR A 1 116 ? 0.588 -16.141 -4.145 1 99 116 THR A CA 1
ATOM 922 C C . THR A 1 116 ? 1.977 -15.523 -4.285 1 99 116 THR A C 1
ATOM 924 O O . THR A 1 116 ? 2.129 -14.453 -4.887 1 99 116 THR A O 1
ATOM 927 N N . GLY A 1 117 ? 2.955 -16.141 -3.666 1 98.94 117 GLY A N 1
ATOM 928 C CA . GLY A 1 117 ? 4.332 -15.711 -3.869 1 98.94 117 GLY A CA 1
ATOM 929 C C . GLY A 1 117 ? 4.91 -14.984 -2.672 1 98.94 117 GLY A C 1
ATOM 930 O O . GLY A 1 117 ? 4.57 -15.297 -1.527 1 98.94 117 GLY A O 1
ATOM 931 N N . THR A 1 118 ? 5.926 -14.117 -2.908 1 98.69 118 THR A N 1
ATOM 932 C CA . THR A 1 118 ? 6.695 -13.508 -1.825 1 98.69 118 THR A CA 1
ATOM 933 C C . THR A 1 118 ? 6.934 -12.031 -2.096 1 98.69 118 THR A C 1
ATOM 935 O O . THR A 1 118 ? 6.875 -11.586 -3.244 1 98.69 118 THR A O 1
ATOM 938 N N . SER A 1 119 ? 7.266 -11.312 -1.02 1 98.44 119 SER A N 1
ATOM 939 C CA . SER A 1 119 ? 7.051 -11.664 0.379 1 98.44 119 SER A CA 1
ATOM 940 C C . SER A 1 119 ? 5.66 -11.258 0.847 1 98.44 119 SER A C 1
ATOM 942 O O . SER A 1 119 ? 5.156 -10.195 0.464 1 98.44 119 SER A O 1
ATOM 944 N N . THR A 1 120 ? 5.043 -12.016 1.715 1 98.94 120 THR A N 1
ATOM 945 C CA . THR A 1 120 ? 3.676 -11.797 2.174 1 98.94 120 THR A CA 1
ATOM 946 C C . THR A 1 120 ? 3.5 -10.367 2.682 1 98.94 120 THR A C 1
ATOM 948 O O . THR A 1 120 ? 2.539 -9.688 2.318 1 98.94 120 THR A O 1
ATOM 951 N N . HIS A 1 121 ? 4.496 -9.844 3.463 1 98.81 121 HIS A N 1
ATOM 952 C CA . HIS A 1 121 ? 4.32 -8.578 4.164 1 98.81 121 HIS A CA 1
ATOM 953 C C . HIS A 1 121 ? 4.859 -7.414 3.342 1 98.81 121 HIS A C 1
ATOM 955 O O . HIS A 1 121 ? 4.855 -6.27 3.803 1 98.81 121 HIS A O 1
ATOM 961 N N . ILE A 1 122 ? 5.41 -7.672 2.135 1 98.69 122 ILE A N 1
ATOM 962 C CA . ILE A 1 122 ? 5.945 -6.602 1.299 1 98.69 122 ILE A CA 1
ATOM 963 C C . ILE A 1 122 ? 5.199 -6.562 -0.033 1 98.69 122 ILE A C 1
ATOM 965 O O . ILE A 1 122 ? 4.164 -5.906 -0.153 1 98.69 122 ILE A O 1
ATOM 969 N N . CYS A 1 123 ? 5.664 -7.332 -1.035 1 98.88 123 CYS A N 1
ATOM 970 C CA . CYS A 1 123 ? 5.094 -7.215 -2.371 1 98.88 123 CYS A CA 1
ATOM 971 C C . CYS A 1 123 ? 3.67 -7.762 -2.406 1 98.88 123 CYS A C 1
ATOM 973 O O . CYS A 1 123 ? 2.797 -7.188 -3.062 1 98.88 123 CYS A O 1
ATOM 975 N N . VAL A 1 124 ? 3.373 -8.891 -1.754 1 98.94 124 VAL A N 1
ATOM 976 C CA . VAL A 1 124 ? 2.025 -9.445 -1.746 1 98.94 124 VAL A CA 1
ATOM 977 C C . VAL A 1 124 ? 1.061 -8.453 -1.101 1 98.94 124 VAL A C 1
ATOM 979 O O . VAL A 1 124 ? -0.023 -8.195 -1.632 1 98.94 124 VAL A O 1
ATOM 982 N N . LEU A 1 125 ? 1.47 -7.898 -0.003 1 98.94 125 LEU A N 1
ATOM 983 C CA . LEU A 1 125 ? 0.652 -6.941 0.73 1 98.94 125 LEU A CA 1
ATOM 984 C C . LEU A 1 125 ? 0.339 -5.723 -0.131 1 98.94 125 LEU A C 1
ATOM 986 O O . LEU A 1 125 ? -0.806 -5.266 -0.178 1 98.94 125 LEU A O 1
ATOM 990 N N . HIS A 1 126 ? 1.323 -5.16 -0.827 1 98.94 126 HIS A N 1
ATOM 991 C CA . HIS A 1 126 ? 1.125 -3.955 -1.623 1 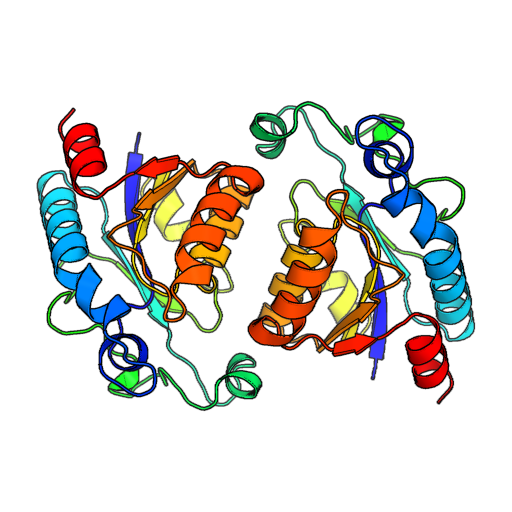98.94 126 HIS A CA 1
ATOM 992 C C . HIS A 1 126 ? 0.278 -4.246 -2.857 1 98.94 126 HIS A C 1
ATOM 994 O O . HIS A 1 126 ? -0.491 -3.389 -3.303 1 98.94 126 HIS A O 1
ATOM 1000 N N . ASN A 1 127 ? 0.413 -5.465 -3.42 1 98.94 127 ASN A N 1
ATOM 1001 C CA . ASN A 1 127 ? -0.488 -5.863 -4.496 1 98.94 127 ASN A CA 1
ATOM 1002 C C . ASN A 1 127 ? -1.921 -6.027 -3.996 1 98.94 127 ASN A C 1
ATOM 1004 O O . ASN A 1 127 ? -2.871 -5.688 -4.703 1 98.94 127 ASN A O 1
ATOM 1008 N N . SER A 1 128 ? -2.047 -6.562 -2.777 1 98.94 128 SER A N 1
ATOM 1009 C CA . SER A 1 128 ? -3.361 -6.68 -2.156 1 98.94 128 SER A CA 1
ATOM 1010 C C . SER A 1 128 ? -4.035 -5.316 -2.021 1 98.94 128 SER A C 1
ATOM 1012 O O . SER A 1 128 ? -5.207 -5.16 -2.367 1 98.94 128 SER A O 1
ATOM 1014 N N . ALA A 1 129 ? -3.318 -4.34 -1.594 1 98.88 129 ALA A N 1
ATOM 1015 C CA . ALA A 1 129 ? -3.842 -2.988 -1.414 1 98.88 129 ALA A CA 1
ATOM 1016 C C . ALA A 1 129 ? -4.301 -2.395 -2.744 1 98.88 129 ALA A C 1
ATOM 1018 O O . ALA A 1 129 ? -5.438 -1.932 -2.865 1 98.88 129 ALA A O 1
ATOM 1019 N N . ASP A 1 130 ? -3.439 -2.484 -3.732 1 98.88 130 ASP A N 1
ATOM 1020 C CA . ASP A 1 130 ? -3.73 -1.866 -5.023 1 98.88 130 ASP A CA 1
ATOM 1021 C C . ASP A 1 130 ? -4.898 -2.566 -5.715 1 98.88 130 ASP A C 1
ATOM 1023 O O . ASP A 1 130 ? -5.684 -1.927 -6.418 1 98.88 130 ASP A O 1
ATOM 1027 N N . ALA A 1 131 ? -4.957 -3.869 -5.535 1 98.88 131 ALA A N 1
ATOM 1028 C CA . ALA A 1 131 ? -6.109 -4.59 -6.074 1 98.88 131 ALA A CA 1
ATOM 1029 C C . ALA A 1 131 ? -7.402 -4.133 -5.402 1 98.88 131 ALA A C 1
ATOM 1031 O O . ALA A 1 131 ? -8.398 -3.871 -6.078 1 98.88 131 ALA A O 1
ATOM 1032 N N . PHE A 1 132 ? -7.352 -3.992 -4.09 1 98.75 132 PHE A N 1
ATOM 1033 C CA . PHE A 1 132 ? -8.5 -3.553 -3.305 1 98.75 132 PHE A CA 1
ATOM 1034 C C . PHE A 1 132 ? -8.953 -2.162 -3.734 1 98.75 132 PHE A C 1
ATOM 1036 O O . PHE A 1 132 ? -10.141 -1.927 -3.938 1 98.75 132 PHE A O 1
ATOM 1043 N N . PHE A 1 133 ? -8 -1.251 -4.008 1 98.19 133 PHE A N 1
ATOM 1044 C CA . PHE A 1 133 ? -8.305 0.111 -4.434 1 98.19 133 PHE A CA 1
ATOM 1045 C C . PHE A 1 133 ? -9.023 0.111 -5.781 1 98.19 133 PHE A C 1
ATOM 1047 O O . PHE A 1 133 ? -9.828 1.002 -6.059 1 98.19 133 PHE A O 1
ATOM 1054 N N . ARG A 1 134 ? -8.727 -0.903 -6.531 1 97.88 134 ARG A N 1
ATOM 1055 C CA . ARG A 1 134 ? -9.203 -0.932 -7.91 1 97.88 134 ARG A CA 1
ATOM 1056 C C . ARG A 1 134 ? -10.5 -1.737 -8.031 1 97.88 134 ARG A C 1
ATOM 1058 O O . ARG A 1 134 ? -10.992 -1.973 -9.133 1 97.88 134 ARG A O 1
ATOM 1065 N N . GLY A 1 135 ? -11 -2.225 -6.887 1 97.25 135 GLY A N 1
ATOM 1066 C CA . GLY A 1 135 ? -12.305 -2.85 -6.836 1 97.25 135 GLY A CA 1
ATOM 1067 C C . GLY A 1 135 ? -12.266 -4.348 -7.07 1 97.25 135 GLY A C 1
ATOM 1068 O O . GLY A 1 135 ? -13.305 -4.988 -7.219 1 97.25 135 GLY A O 1
ATOM 1069 N N . PHE A 1 136 ? -11.102 -4.945 -7.145 1 98.56 136 PHE A N 1
ATOM 1070 C CA . PHE A 1 136 ? -11.008 -6.398 -7.258 1 98.56 136 PHE A CA 1
ATOM 1071 C C . PHE A 1 136 ? -11.305 -7.066 -5.918 1 98.56 136 PHE A C 1
ATOM 1073 O O . PHE A 1 136 ? -10.977 -6.52 -4.863 1 98.56 136 PHE A O 1
ATOM 1080 N N . GLU A 1 137 ? -11.938 -8.188 -6.016 1 98.56 137 GLU A N 1
ATOM 1081 C CA . GLU A 1 137 ? -11.875 -9.086 -4.863 1 98.56 137 GLU A CA 1
ATOM 1082 C C . GLU A 1 137 ? -10.477 -9.68 -4.703 1 98.56 137 GLU A C 1
ATOM 1084 O O . GLU A 1 137 ? -9.797 -9.969 -5.695 1 98.56 137 GLU A O 1
ATOM 1089 N N . VAL A 1 138 ? -10.07 -9.852 -3.428 1 98.88 138 VAL A N 1
ATOM 1090 C CA . VAL A 1 138 ? -8.703 -10.32 -3.182 1 98.88 138 VAL A CA 1
ATOM 1091 C C . VAL A 1 138 ? -8.742 -11.625 -2.395 1 98.88 138 VAL A C 1
ATOM 1093 O O . VAL A 1 138 ? -9.438 -11.734 -1.383 1 98.88 138 VAL A O 1
ATOM 1096 N N . ILE A 1 139 ? -8.078 -12.578 -2.891 1 98.94 139 ILE A N 1
ATOM 1097 C CA . ILE A 1 139 ? -7.805 -13.82 -2.178 1 98.94 139 ILE A CA 1
ATOM 1098 C C . ILE A 1 139 ? -6.297 -13.984 -1.983 1 98.94 139 ILE A C 1
ATOM 1100 O O . ILE A 1 139 ? -5.52 -13.789 -2.92 1 98.94 139 ILE A O 1
ATOM 1104 N N . VAL A 1 140 ? -5.895 -14.25 -0.791 1 99 140 VAL A N 1
ATOM 1105 C CA . VAL A 1 140 ? -4.5 -14.57 -0.5 1 99 140 VAL A CA 1
ATOM 1106 C C . VAL A 1 140 ? -4.391 -16.016 -0.028 1 99 140 VAL A C 1
ATOM 1108 O O . VAL A 1 140 ? -5.137 -16.453 0.854 1 99 140 VAL A O 1
ATOM 1111 N N . VAL A 1 141 ? -3.535 -16.75 -0.676 1 99 141 VAL A N 1
ATOM 1112 C CA . VAL A 1 141 ? -3.371 -18.156 -0.322 1 99 141 VAL A CA 1
ATOM 1113 C C . VAL A 1 141 ? -2.281 -18.297 0.739 1 99 141 VAL A C 1
ATOM 1115 O O . VAL A 1 141 ? -1.09 -18.219 0.427 1 99 141 VAL A O 1
ATOM 1118 N N . SER A 1 142 ? -2.676 -18.609 1.951 1 98.94 142 SER A N 1
ATOM 1119 C CA . SER A 1 142 ? -1.835 -18.453 3.135 1 98.94 142 SER A CA 1
ATOM 1120 C C . SER A 1 142 ? -0.622 -19.375 3.066 1 98.94 142 SER A C 1
ATOM 1122 O O . SER A 1 142 ? 0.468 -19.016 3.514 1 98.94 142 SER A O 1
ATOM 1124 N N . ASP A 1 143 ? -0.796 -20.578 2.512 1 98.94 143 ASP A N 1
ATOM 1125 C CA . ASP A 1 143 ? 0.301 -21.547 2.473 1 98.94 143 ASP A CA 1
ATOM 1126 C C . ASP A 1 143 ? 0.971 -21.562 1.102 1 98.94 143 ASP A C 1
ATOM 1128 O O . ASP A 1 143 ? 1.729 -22.484 0.784 1 98.94 143 ASP A O 1
ATOM 1132 N N . ALA A 1 144 ? 0.656 -20.516 0.24 1 98.94 144 ALA A N 1
ATOM 1133 C CA . ALA A 1 144 ? 1.349 -20.281 -1.023 1 98.94 144 ALA A CA 1
ATOM 1134 C C . ALA A 1 144 ? 1.925 -18.859 -1.069 1 98.94 144 ALA A C 1
ATOM 1136 O O . ALA A 1 144 ? 2.203 -18.328 -2.148 1 98.94 144 ALA A O 1
ATOM 1137 N N . THR A 1 145 ? 1.964 -18.203 0.059 1 98.94 145 THR A N 1
ATOM 1138 C CA . THR A 1 145 ? 2.705 -16.969 0.298 1 98.94 145 THR A CA 1
ATOM 1139 C C . THR A 1 145 ? 3.684 -17.141 1.456 1 98.94 145 THR A C 1
ATOM 1141 O O . THR A 1 145 ? 3.473 -17.969 2.334 1 98.94 145 THR A O 1
ATOM 1144 N N . ALA A 1 146 ? 4.73 -16.359 1.369 1 98.56 146 ALA A N 1
ATOM 1145 C CA . ALA A 1 146 ? 5.719 -16.5 2.434 1 98.56 146 ALA A CA 1
ATOM 1146 C C . ALA A 1 146 ? 6.453 -15.188 2.68 1 98.56 146 ALA A C 1
ATOM 1148 O O . ALA A 1 146 ? 6.609 -14.375 1.766 1 98.56 146 ALA A O 1
ATOM 1149 N N . SER A 1 147 ? 6.773 -14.984 3.92 1 98 147 SER A N 1
ATOM 1150 C CA . SER A 1 147 ? 7.703 -13.945 4.348 1 98 147 SER A CA 1
ATOM 1151 C C . SER A 1 147 ? 9.008 -14.547 4.852 1 98 147 SER A C 1
ATOM 1153 O O . SER A 1 147 ? 9.016 -15.641 5.418 1 98 147 SER A O 1
ATOM 1155 N N . PHE A 1 148 ? 10.086 -13.828 4.656 1 96.5 148 PHE A N 1
ATOM 1156 C CA . PHE A 1 148 ? 11.352 -14.305 5.184 1 96.5 148 PHE A CA 1
ATOM 1157 C C . PHE A 1 148 ? 11.445 -14.062 6.688 1 96.5 148 PHE A C 1
ATOM 1159 O O . PHE A 1 148 ? 12.398 -14.492 7.336 1 96.5 148 PHE A O 1
ATOM 1166 N N . VAL A 1 149 ? 10.508 -13.391 7.25 1 94.5 149 VAL A N 1
ATOM 1167 C CA . VAL A 1 149 ? 10.281 -13.227 8.68 1 94.5 149 VAL A CA 1
ATOM 1168 C C . VAL A 1 149 ? 8.93 -13.82 9.062 1 94.5 149 VAL A C 1
ATOM 1170 O O . VAL A 1 149 ? 7.891 -13.18 8.898 1 94.5 149 VAL A O 1
ATOM 1173 N N . PRO A 1 150 ? 8.906 -14.992 9.68 1 92.19 150 PRO A N 1
ATOM 1174 C CA . PRO A 1 150 ? 7.66 -15.734 9.898 1 92.19 150 PRO A CA 1
ATOM 1175 C C . PRO A 1 150 ? 6.598 -14.914 10.625 1 92.19 150 PRO A C 1
ATOM 1177 O O . PRO A 1 150 ? 5.414 -14.992 10.289 1 92.19 150 PRO A O 1
ATOM 1180 N N . GLU A 1 151 ? 7.023 -14.102 11.562 1 95.25 151 GLU A N 1
ATOM 1181 C CA . GLU A 1 151 ? 6.066 -13.297 12.312 1 95.25 151 GLU A CA 1
ATOM 1182 C C . GLU A 1 151 ? 5.359 -12.289 11.406 1 95.25 151 GLU A C 1
ATOM 1184 O O . GLU A 1 151 ? 4.188 -11.977 11.617 1 95.25 151 GLU A O 1
ATOM 1189 N N . GLU A 1 152 ? 6.035 -11.891 10.406 1 97.81 152 GLU A N 1
ATOM 1190 C CA . GLU A 1 152 ? 5.465 -10.906 9.492 1 97.81 152 GLU A CA 1
ATOM 1191 C C . GLU A 1 152 ? 4.465 -11.562 8.539 1 97.81 152 GLU A C 1
ATOM 1193 O O . GLU A 1 152 ? 3.57 -10.891 8.016 1 97.81 152 GLU A O 1
ATOM 1198 N N . HIS A 1 153 ? 4.656 -12.898 8.312 1 98.62 153 HIS A N 1
ATOM 1199 C CA . HIS A 1 153 ? 3.725 -13.625 7.453 1 98.62 153 HIS A CA 1
ATOM 1200 C C . HIS A 1 153 ? 2.314 -13.602 8.031 1 98.62 153 HIS A C 1
ATOM 1202 O O . HIS A 1 153 ? 1.375 -13.148 7.375 1 98.62 153 HIS A O 1
ATOM 1208 N N . GLU A 1 154 ? 2.193 -13.992 9.25 1 98 154 GLU A N 1
ATOM 1209 C CA . GLU A 1 154 ? 0.889 -14.07 9.898 1 98 154 GLU A CA 1
ATOM 1210 C C . GLU A 1 154 ? 0.283 -12.68 10.086 1 98 154 GLU A C 1
ATOM 1212 O O . GLU A 1 154 ? -0.919 -12.492 9.883 1 98 154 GLU A O 1
ATOM 1217 N N . ARG A 1 155 ? 1.096 -11.797 10.445 1 97.94 155 ARG A N 1
ATOM 1218 C CA . ARG A 1 155 ? 0.64 -10.43 10.641 1 97.94 155 ARG A CA 1
ATOM 1219 C C . ARG A 1 155 ? 0.119 -9.828 9.344 1 97.94 155 ARG A C 1
ATOM 1221 O O . ARG A 1 155 ? -0.911 -9.148 9.328 1 97.94 155 ARG A O 1
ATOM 1228 N N . ALA A 1 156 ? 0.85 -10.078 8.281 1 98.81 156 ALA A N 1
ATOM 1229 C CA . ALA A 1 156 ? 0.462 -9.539 6.98 1 98.81 156 ALA A CA 1
ATOM 1230 C C . ALA A 1 156 ? -0.851 -10.156 6.504 1 98.81 156 ALA A C 1
ATOM 1232 O O . ALA A 1 156 ? -1.693 -9.469 5.926 1 98.81 156 ALA A O 1
ATOM 1233 N N . LEU A 1 157 ? -1.029 -11.445 6.734 1 98.88 157 LEU A N 1
ATOM 1234 C CA . LEU A 1 157 ? -2.279 -12.102 6.367 1 98.88 157 LEU A CA 1
ATOM 1235 C C . LEU A 1 157 ? -3.457 -11.477 7.109 1 98.88 157 LEU A C 1
ATOM 1237 O O . LEU A 1 157 ? -4.484 -11.164 6.504 1 98.88 157 LEU A O 1
ATOM 1241 N N . LYS A 1 158 ? -3.271 -11.312 8.383 1 98.56 158 LYS A N 1
ATOM 1242 C CA . LYS A 1 158 ? -4.32 -10.695 9.188 1 98.56 158 LYS A CA 1
ATOM 1243 C C . LYS A 1 158 ? -4.598 -9.266 8.727 1 98.56 158 LYS A C 1
ATOM 1245 O O . LYS A 1 158 ? -5.754 -8.844 8.664 1 98.56 158 LYS A O 1
ATOM 1250 N N . TYR A 1 159 ? -3.57 -8.57 8.422 1 98.75 159 TYR A N 1
ATOM 1251 C CA . TYR A 1 159 ? -3.686 -7.191 7.977 1 98.75 159 TYR A CA 1
ATOM 1252 C C . TYR A 1 159 ? -4.477 -7.102 6.676 1 98.75 159 TYR A C 1
ATOM 1254 O O . TYR A 1 159 ? -5.391 -6.285 6.551 1 98.75 159 TYR A O 1
ATOM 1262 N N . MET A 1 160 ? -4.137 -7.945 5.727 1 98.88 160 MET A N 1
ATOM 1263 C CA . MET A 1 160 ? -4.816 -7.93 4.434 1 98.88 160 MET A CA 1
ATOM 1264 C C . MET A 1 160 ? -6.285 -8.312 4.59 1 98.88 160 MET A C 1
ATOM 1266 O O . MET A 1 160 ? -7.148 -7.773 3.895 1 98.88 160 MET A O 1
ATOM 1270 N N . LYS A 1 161 ? -6.531 -9.234 5.484 1 98.81 161 LYS A N 1
ATOM 1271 C CA . LYS A 1 161 ? -7.914 -9.602 5.77 1 98.81 161 LYS A CA 1
ATOM 1272 C C . LYS A 1 161 ? -8.688 -8.414 6.344 1 98.81 161 LYS A C 1
ATOM 1274 O O . LYS A 1 161 ? -9.758 -8.07 5.844 1 98.81 161 LYS A O 1
ATOM 1279 N N . ASP A 1 162 ? -8.102 -7.754 7.32 1 98.19 162 ASP A N 1
ATOM 1280 C CA . ASP A 1 162 ? -8.812 -6.746 8.109 1 98.19 162 ASP A CA 1
ATOM 1281 C C . ASP A 1 162 ? -8.852 -5.406 7.383 1 98.19 162 ASP A C 1
ATOM 1283 O O . ASP A 1 162 ? -9.797 -4.633 7.547 1 98.19 162 ASP A O 1
ATOM 1287 N N . ILE A 1 163 ? -7.832 -5.133 6.527 1 98.38 163 ILE A N 1
ATOM 1288 C CA . ILE A 1 163 ? -7.66 -3.781 6.008 1 98.38 163 ILE A CA 1
ATOM 1289 C C . ILE A 1 163 ? -7.934 -3.768 4.504 1 98.38 163 ILE A C 1
ATOM 1291 O O . ILE A 1 163 ? -8.422 -2.775 3.965 1 98.38 163 ILE A O 1
ATOM 1295 N N . HIS A 1 164 ? -7.652 -4.891 3.838 1 98.69 164 HIS A N 1
ATOM 1296 C CA . HIS A 1 164 ? -7.855 -4.941 2.395 1 98.69 164 HIS A CA 1
ATOM 1297 C C . HIS A 1 164 ? -9.039 -5.832 2.037 1 98.69 164 HIS A C 1
ATOM 1299 O O . HIS A 1 164 ? -9.25 -6.145 0.863 1 98.69 164 HIS A O 1
ATOM 1305 N N . ASN A 1 165 ? -9.781 -6.285 3.035 1 98.31 165 ASN A N 1
ATOM 1306 C CA . ASN A 1 165 ? -10.953 -7.129 2.824 1 98.31 165 ASN A CA 1
ATOM 1307 C C . ASN A 1 165 ? -10.594 -8.406 2.064 1 98.31 165 ASN A C 1
ATOM 1309 O O . ASN A 1 165 ? -11.391 -8.898 1.265 1 98.31 165 ASN A O 1
ATOM 1313 N N . ALA A 1 166 ? -9.383 -8.938 2.254 1 98.88 166 ALA A N 1
ATOM 1314 C CA . ALA A 1 166 ? -8.93 -10.148 1.57 1 98.88 166 ALA A CA 1
ATOM 1315 C C . ALA A 1 166 ? -9.508 -11.398 2.221 1 98.88 166 ALA A C 1
ATOM 1317 O O . ALA A 1 166 ? -9.648 -11.461 3.443 1 98.88 166 ALA A O 1
ATOM 1318 N N . LYS A 1 167 ? -9.875 -12.328 1.419 1 98.88 167 LYS A N 1
ATOM 1319 C CA . LYS A 1 167 ? -10.156 -13.672 1.908 1 98.88 167 LYS A CA 1
ATOM 1320 C C . LYS A 1 167 ? -8.883 -14.516 1.951 1 98.88 167 LYS A C 1
ATOM 1322 O O . LYS A 1 167 ? -8.102 -14.516 1.003 1 98.88 167 LYS A O 1
ATOM 1327 N N . ILE A 1 168 ? -8.75 -15.203 3.094 1 98.94 168 ILE A N 1
ATOM 1328 C CA . ILE A 1 168 ? -7.551 -16.016 3.281 1 98.94 168 ILE A CA 1
ATOM 1329 C C . ILE A 1 168 ? -7.914 -17.5 3.199 1 98.94 168 ILE A C 1
ATOM 1331 O O . ILE A 1 168 ? -8.742 -17.984 3.969 1 98.94 168 ILE A O 1
ATOM 1335 N N . TYR A 1 169 ? -7.332 -18.188 2.266 1 98.88 169 TYR A N 1
ATOM 1336 C CA . TYR A 1 169 ? -7.555 -19.609 2.086 1 98.88 169 TYR A CA 1
ATOM 1337 C C . TYR A 1 169 ? -6.234 -20.375 2.018 1 98.88 169 TYR A C 1
ATOM 1339 O O . TYR A 1 169 ? -5.207 -19.797 1.643 1 98.88 169 TYR A O 1
ATOM 1347 N N . THR A 1 170 ? -6.25 -21.594 2.41 1 98.88 170 THR A N 1
ATOM 1348 C CA . THR A 1 170 ? -5.156 -22.5 2.09 1 98.88 170 THR A CA 1
ATOM 1349 C C . THR A 1 170 ? -5.258 -22.984 0.645 1 98.88 170 THR A C 1
ATOM 1351 O O . THR A 1 170 ? -6.293 -22.812 -0.001 1 98.88 170 THR A O 1
ATOM 1354 N N . THR A 1 171 ? -4.16 -23.562 0.181 1 98.94 171 THR A N 1
ATOM 1355 C CA . THR A 1 171 ? -4.152 -24.156 -1.151 1 98.94 171 THR A CA 1
ATOM 1356 C C . THR A 1 171 ? -5.297 -25.156 -1.302 1 98.94 171 THR A C 1
ATOM 1358 O O . THR A 1 171 ? -6.059 -25.094 -2.268 1 98.94 171 THR A O 1
ATOM 1361 N N . GLN A 1 172 ? -5.441 -26 -0.333 1 98.75 172 GLN A N 1
ATOM 1362 C CA . GLN A 1 172 ? -6.469 -27.031 -0.407 1 98.75 172 GLN A CA 1
ATOM 1363 C C . GLN A 1 172 ? -7.863 -26.422 -0.417 1 98.75 172 GLN A C 1
ATOM 1365 O O . GLN A 1 172 ? -8.727 -26.844 -1.189 1 98.75 172 GLN A O 1
ATOM 1370 N N . GLU A 1 173 ? -8.141 -25.453 0.438 1 98.81 173 GLU A N 1
ATOM 1371 C CA . GLU A 1 173 ? -9.422 -24.75 0.46 1 98.81 173 GLU A CA 1
ATOM 1372 C C . GLU A 1 173 ? -9.727 -24.109 -0.887 1 98.81 173 GLU A C 1
ATOM 1374 O O . GLU A 1 173 ? -10.844 -24.188 -1.388 1 98.81 173 GLU A O 1
ATOM 1379 N N . LEU A 1 174 ? -8.742 -23.469 -1.478 1 98.75 174 LEU A N 1
ATOM 1380 C CA . LEU A 1 174 ? -8.938 -22.781 -2.746 1 98.75 174 LEU A CA 1
ATOM 1381 C C . LEU A 1 174 ? -9.211 -23.766 -3.871 1 98.75 174 LEU A C 1
ATOM 1383 O O . LEU A 1 174 ? -10.055 -23.516 -4.738 1 98.75 174 LEU A O 1
ATOM 1387 N N . LEU A 1 175 ? -8.453 -24.906 -3.83 1 98.56 175 LEU A N 1
ATOM 1388 C CA . LEU A 1 175 ? -8.688 -25.922 -4.84 1 98.56 175 LEU A CA 1
ATOM 1389 C C . LEU A 1 175 ? -10.125 -26.422 -4.793 1 98.56 175 LEU A C 1
ATOM 1391 O O . LEU A 1 175 ? -10.742 -26.656 -5.836 1 98.56 175 LEU A O 1
ATOM 1395 N N . GLU A 1 176 ? -10.664 -26.5 -3.594 1 98.06 176 GLU A N 1
ATOM 1396 C CA . GLU A 1 176 ? -12.047 -26.922 -3.422 1 98.06 176 GLU A CA 1
ATOM 1397 C C . GLU A 1 176 ? -13.016 -25.875 -3.949 1 98.06 176 GLU A C 1
ATOM 1399 O O . GLU A 1 176 ? -14.031 -26.203 -4.566 1 98.06 176 GLU A O 1
ATOM 1404 N N . ILE A 1 177 ? -12.703 -24.641 -3.713 1 97.25 177 ILE A N 1
ATOM 1405 C CA . ILE A 1 177 ? -13.539 -23.531 -4.164 1 97.25 177 ILE A CA 1
ATOM 1406 C C . ILE A 1 177 ? -13.547 -23.469 -5.691 1 97.25 177 ILE A C 1
ATOM 1408 O O . ILE A 1 177 ? -14.586 -23.25 -6.305 1 97.25 177 ILE A O 1
ATOM 1412 N N . LEU A 1 178 ? -12.352 -23.719 -6.32 1 96.38 178 LEU A N 1
ATOM 1413 C CA . LEU A 1 178 ? -12.203 -23.609 -7.766 1 96.38 178 LEU A CA 1
ATOM 1414 C C . LEU A 1 178 ? -12.844 -24.797 -8.469 1 96.38 178 LEU A C 1
ATOM 1416 O O . LEU A 1 178 ? -13.117 -24.75 -9.672 1 96.38 178 LEU A O 1
ATOM 1420 N N . GLU A 1 179 ? -13.039 -25.891 -7.766 1 91.44 179 GLU A N 1
ATOM 1421 C CA . GLU A 1 179 ? -13.672 -27.078 -8.344 1 91.44 179 GLU A CA 1
ATOM 1422 C C . GLU A 1 179 ? -15.172 -26.859 -8.516 1 91.44 179 GLU A C 1
ATOM 1424 O O . GLU A 1 179 ? -15.797 -27.516 -9.359 1 91.44 179 GLU A O 1
ATOM 1429 N N . ARG A 1 180 ? -15.703 -26 -7.668 1 83.69 180 ARG A N 1
ATOM 1430 C CA . ARG A 1 180 ? -17.141 -25.766 -7.711 1 83.69 180 ARG A CA 1
ATOM 1431 C C . ARG A 1 180 ? -17.516 -24.859 -8.883 1 83.69 180 ARG A C 1
ATOM 1433 O O . ARG A 1 180 ? -18.531 -25.078 -9.531 1 83.69 180 ARG A O 1
ATOM 1440 N N . MET B 1 1 ? 16.078 19.891 0.257 1 93.62 1 MET B N 1
ATOM 1441 C CA . MET B 1 1 ? 14.758 19.281 0.35 1 93.62 1 MET B CA 1
ATOM 1442 C C . MET B 1 1 ? 13.672 20.266 -0.087 1 93.62 1 MET B C 1
ATOM 1444 O O . MET B 1 1 ? 13.75 21.453 0.229 1 93.62 1 MET B O 1
ATOM 1448 N N . ARG B 1 2 ? 12.812 19.875 -0.943 1 98.38 2 ARG B N 1
ATOM 1449 C CA . ARG B 1 2 ? 11.609 20.594 -1.353 1 98.38 2 ARG B CA 1
ATOM 1450 C C . ARG B 1 2 ? 10.352 19.859 -0.905 1 98.38 2 ARG B C 1
ATOM 1452 O O . ARG B 1 2 ? 9.766 19.094 -1.678 1 98.38 2 ARG B O 1
ATOM 1459 N N . PRO B 1 3 ? 9.953 20.109 0.338 1 98.81 3 PRO B N 1
ATOM 1460 C CA . PRO B 1 3 ? 8.906 19.297 0.958 1 98.81 3 PRO B CA 1
ATOM 1461 C C . PRO B 1 3 ? 7.504 19.844 0.716 1 98.81 3 PRO B C 1
ATOM 1463 O O . PRO B 1 3 ? 7.344 21.016 0.36 1 98.81 3 PRO B O 1
ATOM 1466 N N . ALA B 1 4 ? 6.531 19.031 0.833 1 98.94 4 ALA B N 1
ATOM 1467 C CA . ALA B 1 4 ? 5.125 19.375 1.05 1 98.94 4 ALA B CA 1
ATOM 1468 C C . ALA B 1 4 ? 4.586 18.688 2.305 1 98.94 4 ALA B C 1
ATOM 1470 O O . ALA B 1 4 ? 4.91 17.531 2.572 1 98.94 4 ALA B O 1
ATOM 1471 N N . LEU B 1 5 ? 3.854 19.422 3.092 1 98.94 5 LEU B N 1
ATOM 1472 C CA . LEU B 1 5 ? 3.172 18.859 4.254 1 98.94 5 LEU B CA 1
ATOM 1473 C C . LEU B 1 5 ? 1.82 18.266 3.859 1 98.94 5 LEU B C 1
ATOM 1475 O O . LEU B 1 5 ? 0.976 18.969 3.297 1 98.94 5 LEU B O 1
ATOM 1479 N N . ILE B 1 6 ? 1.658 17 4.109 1 99 6 ILE B N 1
ATOM 1480 C CA . ILE B 1 6 ? 0.41 16.328 3.762 1 99 6 ILE B CA 1
ATOM 1481 C C . ILE B 1 6 ? -0.351 15.953 5.035 1 99 6 ILE B C 1
ATOM 1483 O O . ILE B 1 6 ? 0.182 15.266 5.906 1 99 6 ILE B O 1
ATOM 1487 N N . ILE B 1 7 ? -1.512 16.453 5.16 1 99 7 ILE B N 1
ATOM 1488 C CA . ILE B 1 7 ? -2.412 16.156 6.27 1 99 7 ILE B CA 1
ATOM 1489 C C . ILE B 1 7 ? -3.439 15.109 5.836 1 99 7 ILE B C 1
ATOM 1491 O O . ILE B 1 7 ? -4.383 15.422 5.102 1 99 7 ILE B O 1
ATOM 1495 N N . VAL B 1 8 ? -3.316 13.906 6.375 1 98.94 8 VAL B N 1
ATOM 1496 C CA . VAL B 1 8 ? -4.102 12.766 5.91 1 98.94 8 VAL B CA 1
ATOM 1497 C C . VAL B 1 8 ? -5.352 12.617 6.773 1 98.94 8 VAL B C 1
ATOM 1499 O O . VAL B 1 8 ? -5.262 12.234 7.945 1 98.94 8 VAL B O 1
ATOM 1502 N N . ASP B 1 9 ? -6.461 12.93 6.277 1 98.88 9 ASP B N 1
ATOM 1503 C CA . ASP B 1 9 ? -7.793 12.5 6.691 1 98.88 9 ASP B CA 1
ATOM 1504 C C . ASP B 1 9 ? -8.117 13 8.094 1 98.88 9 ASP B C 1
ATOM 1506 O O . ASP B 1 9 ? -8.688 12.266 8.906 1 98.88 9 ASP B O 1
ATOM 1510 N N . MET B 1 10 ? -7.699 14.219 8.375 1 98.94 10 MET B N 1
ATOM 1511 C CA . MET B 1 10 ? -8.164 14.852 9.609 1 98.94 10 MET B CA 1
ATOM 1512 C C . MET B 1 10 ? -9.562 15.438 9.422 1 98.94 10 MET B C 1
ATOM 1514 O O . MET B 1 10 ? -9.75 16.641 9.516 1 98.94 10 MET B O 1
ATOM 1518 N N . VAL B 1 11 ? -10.469 14.539 9.18 1 98.88 11 VAL B N 1
ATOM 1519 C CA . VAL B 1 11 ? -11.867 14.891 8.922 1 98.88 11 VAL B CA 1
ATOM 1520 C C . VAL B 1 11 ? -12.719 14.562 10.141 1 98.88 11 VAL B C 1
ATOM 1522 O O . VAL B 1 11 ? -12.289 13.805 11.016 1 98.88 11 VAL B O 1
ATOM 1525 N N . VAL B 1 12 ? -13.875 15.008 10.203 1 98.88 12 VAL B N 1
ATOM 1526 C CA . VAL B 1 12 ? -14.758 14.93 11.367 1 98.88 12 VAL B CA 1
ATOM 1527 C C . VAL B 1 12 ? -14.977 13.469 11.742 1 98.88 12 VAL B C 1
ATOM 1529 O O . VAL B 1 12 ? -14.766 13.078 12.898 1 98.88 12 VAL B O 1
ATOM 1532 N N . ASP B 1 13 ? -15.289 12.578 10.82 1 98.81 13 ASP B N 1
ATOM 1533 C CA . ASP B 1 13 ? -15.609 11.18 11.117 1 98.81 13 ASP B CA 1
ATOM 1534 C C . ASP B 1 13 ? -14.414 10.469 11.734 1 98.81 13 ASP B C 1
ATOM 1536 O O . ASP B 1 13 ? -14.578 9.547 12.539 1 98.81 13 ASP B O 1
ATOM 1540 N N . PHE B 1 14 ? -13.203 10.93 11.461 1 98.81 14 PHE B N 1
ATOM 1541 C CA . PHE B 1 14 ? -12.016 10.203 11.906 1 98.81 14 PHE B CA 1
ATOM 1542 C C . PHE B 1 14 ? -11.445 10.828 13.172 1 98.81 14 PHE B C 1
ATOM 1544 O O . PHE B 1 14 ? -10.602 10.227 13.836 1 98.81 14 PHE B O 1
ATOM 1551 N N . VAL B 1 15 ? -11.867 12.031 13.508 1 98.75 15 VAL B N 1
ATOM 1552 C CA . VAL B 1 15 ? -11.273 12.719 14.648 1 98.75 15 VAL B CA 1
ATOM 1553 C C . VAL B 1 15 ? -12.289 12.781 15.789 1 98.75 15 VAL B C 1
ATOM 1555 O O . VAL B 1 15 ? -11.984 12.398 16.922 1 98.75 15 VAL B O 1
ATOM 1558 N N . THR B 1 16 ? -13.531 13.188 15.461 1 98.31 16 THR B N 1
ATOM 1559 C CA . THR B 1 16 ? -14.508 13.414 16.516 1 98.31 16 THR B CA 1
ATOM 1560 C C . THR B 1 16 ? -15.812 12.672 16.219 1 98.31 16 THR B C 1
ATOM 1562 O O . THR B 1 16 ? -16.672 12.523 17.094 1 98.31 16 THR B O 1
ATOM 1565 N N . GLY B 1 17 ? -15.984 12.188 15.039 1 98 17 GLY B N 1
ATOM 1566 C CA . GLY B 1 17 ? -17.234 11.594 14.602 1 98 17 GLY B CA 1
ATOM 1567 C C . GLY B 1 17 ? -17.25 10.078 14.703 1 98 17 GLY B C 1
ATOM 1568 O O . GLY B 1 17 ? -16.875 9.516 15.734 1 98 17 GLY B O 1
ATOM 1569 N N . LYS B 1 18 ? -17.75 9.359 13.656 1 97.06 18 LYS B N 1
ATOM 1570 C CA . LYS B 1 18 ? -18.047 7.926 13.633 1 97.06 18 LYS B CA 1
ATOM 1571 C C . LYS B 1 18 ? -16.844 7.109 14.117 1 97.06 18 LYS B C 1
ATOM 1573 O O . LYS B 1 18 ? -17 6.191 14.922 1 97.06 18 LYS B O 1
ATOM 1578 N N . PHE B 1 19 ? -15.672 7.469 13.641 1 97.75 19 PHE B N 1
ATOM 1579 C CA . PHE B 1 19 ? -14.469 6.738 14.008 1 97.75 19 PHE B CA 1
ATOM 1580 C C . PHE B 1 19 ? -13.562 7.586 14.898 1 97.75 19 PHE B C 1
ATOM 1582 O O . PHE B 1 19 ? -12.367 7.332 15 1 97.75 19 PHE B O 1
ATOM 1589 N N . GLY B 1 20 ? -14.141 8.656 15.43 1 97.88 20 GLY B N 1
ATOM 1590 C CA . GLY B 1 20 ? -13.383 9.523 16.312 1 97.88 20 GLY B CA 1
ATOM 1591 C C . GLY B 1 20 ? -12.742 8.781 17.469 1 97.88 20 GLY B C 1
ATOM 1592 O O . GLY B 1 20 ? -13.32 7.828 18 1 97.88 20 GLY B O 1
ATOM 1593 N N . ASN B 1 21 ? -11.547 9.156 17.875 1 98.25 21 ASN B N 1
ATOM 1594 C CA . ASN B 1 21 ? -10.812 8.539 18.969 1 98.25 21 ASN B CA 1
ATOM 1595 C C . ASN B 1 21 ? -9.805 9.508 19.594 1 98.25 21 ASN B C 1
ATOM 1597 O O . ASN B 1 21 ? -9.414 10.492 18.969 1 98.25 21 ASN B O 1
ATOM 1601 N N . PRO B 1 22 ? -9.406 9.289 20.828 1 98.31 22 PRO B N 1
ATOM 1602 C CA . PRO B 1 22 ? -8.539 10.242 21.531 1 98.31 22 PRO B CA 1
ATOM 1603 C C . PRO B 1 22 ? -7.16 10.367 20.891 1 98.31 22 PRO B C 1
ATOM 1605 O O . PRO B 1 22 ? -6.508 11.406 21.016 1 98.31 22 PRO B O 1
ATOM 1608 N N . TYR B 1 23 ? -6.727 9.359 20.234 1 98.56 23 TYR B N 1
ATOM 1609 C CA . TYR B 1 23 ? -5.406 9.398 19.625 1 98.56 23 TYR B CA 1
ATOM 1610 C C . TYR B 1 23 ? -5.383 10.383 18.453 1 98.56 23 TYR B C 1
ATOM 1612 O O . TYR B 1 23 ? -4.445 11.18 18.328 1 98.56 23 TYR B O 1
ATOM 1620 N N . ALA B 1 24 ? -6.441 10.336 17.625 1 98.69 24 ALA B N 1
ATOM 1621 C CA . ALA B 1 24 ? -6.551 11.281 16.531 1 98.69 24 ALA B CA 1
ATOM 1622 C C . ALA B 1 24 ? -6.684 12.711 17.047 1 98.69 24 ALA B C 1
ATOM 1624 O O . ALA B 1 24 ? -6.066 13.633 16.516 1 98.69 24 ALA B O 1
ATOM 1625 N N . GLN B 1 25 ? -7.461 12.906 18.078 1 98.81 25 GLN B N 1
ATOM 1626 C CA . GLN B 1 25 ? -7.625 14.234 18.656 1 98.81 25 GLN B CA 1
ATOM 1627 C C . GLN B 1 25 ? -6.312 14.734 19.266 1 98.81 25 GLN B C 1
ATOM 1629 O O . GLN B 1 25 ? -6.012 15.93 19.188 1 98.81 25 GLN B O 1
ATOM 1634 N N . GLY B 1 26 ? -5.539 13.812 19.734 1 98.69 26 GLY B N 1
ATOM 1635 C CA . GLY B 1 26 ? -4.328 14.148 20.469 1 98.69 26 GLY B CA 1
ATOM 1636 C C . GLY B 1 26 ? -3.223 14.688 19.578 1 98.69 26 GLY B C 1
ATOM 1637 O O . GLY B 1 26 ? -2.295 15.344 20.062 1 98.69 26 GLY B O 1
ATOM 1638 N N . ILE B 1 27 ? -3.32 14.469 18.281 1 98.88 27 ILE B N 1
ATOM 1639 C CA . ILE B 1 27 ? -2.215 14.867 17.406 1 98.88 27 ILE B CA 1
ATOM 1640 C C . ILE B 1 27 ? -2.527 16.219 16.766 1 98.88 27 ILE B C 1
ATOM 1642 O O . ILE B 1 27 ? -1.684 16.781 16.062 1 98.88 27 ILE B O 1
ATOM 1646 N N . VAL B 1 28 ? -3.721 16.781 16.969 1 98.94 28 VAL B N 1
ATOM 1647 C CA . VAL B 1 28 ? -4.195 17.984 16.312 1 98.94 28 VAL B CA 1
ATOM 1648 C C . VAL B 1 28 ? -3.248 19.141 16.625 1 98.94 28 VAL B C 1
ATOM 1650 O O . VAL B 1 28 ? -2.826 19.859 15.711 1 98.94 28 VAL B O 1
ATOM 1653 N N . PRO B 1 29 ? -2.805 19.328 17.891 1 98.94 29 PRO B N 1
ATOM 1654 C CA . PRO B 1 29 ? -1.918 20.469 18.156 1 98.94 29 PRO B CA 1
ATOM 1655 C C . PRO B 1 29 ? -0.59 20.375 17.406 1 98.94 29 PRO B C 1
ATOM 1657 O O . PRO B 1 29 ? -0.066 21.391 16.953 1 98.94 29 PRO B O 1
ATOM 1660 N N . ASN B 1 30 ? -0.044 19.172 17.312 1 98.94 30 ASN B N 1
ATOM 1661 C CA . ASN B 1 30 ? 1.221 19 16.609 1 98.94 30 ASN B CA 1
ATOM 1662 C C . ASN B 1 30 ? 1.077 19.281 15.117 1 98.94 30 ASN B C 1
ATOM 1664 O O . ASN B 1 30 ? 1.955 19.906 14.516 1 98.94 30 ASN B O 1
ATOM 1668 N N . ILE B 1 31 ? -0.02 18.828 14.531 1 98.94 31 ILE B N 1
ATOM 1669 C CA . ILE B 1 31 ? -0.264 19.109 13.117 1 98.94 31 ILE B CA 1
ATOM 1670 C C . ILE B 1 31 ? -0.41 20.609 12.898 1 98.94 31 ILE B C 1
ATOM 1672 O O . ILE B 1 31 ? 0.121 21.156 11.93 1 98.94 31 ILE B O 1
ATOM 1676 N N . ARG B 1 32 ? -1.118 21.25 13.828 1 98.88 32 ARG B N 1
ATOM 1677 C CA . ARG B 1 32 ? -1.303 22.703 13.742 1 98.88 32 ARG B CA 1
ATOM 1678 C C . ARG B 1 32 ? 0.04 23.422 13.742 1 98.88 32 ARG B C 1
ATOM 1680 O O . ARG B 1 32 ? 0.257 24.344 12.945 1 98.88 32 ARG B O 1
ATOM 1687 N N . LEU B 1 33 ? 0.947 23 14.578 1 98.81 33 LEU B N 1
ATOM 1688 C CA . LEU B 1 33 ? 2.283 23.578 14.641 1 98.81 33 LEU B CA 1
ATOM 1689 C C . LEU B 1 33 ? 3.008 23.406 13.305 1 98.81 33 LEU B C 1
ATOM 1691 O O . LEU B 1 33 ? 3.668 24.344 12.836 1 98.81 33 LEU B O 1
ATOM 1695 N N . LEU B 1 34 ? 2.887 22.281 12.727 1 98.94 34 LEU B N 1
ATOM 1696 C CA . LEU B 1 34 ? 3.57 21.984 11.477 1 98.94 34 LEU B CA 1
ATOM 1697 C C . LEU B 1 34 ? 2.967 22.781 10.328 1 98.94 34 LEU B C 1
ATOM 1699 O O . LEU B 1 34 ? 3.686 23.234 9.43 1 98.94 34 LEU B O 1
ATOM 1703 N N . ILE B 1 35 ? 1.615 22.922 10.383 1 98.88 35 ILE B N 1
ATOM 1704 C CA . ILE B 1 35 ? 0.948 23.734 9.367 1 98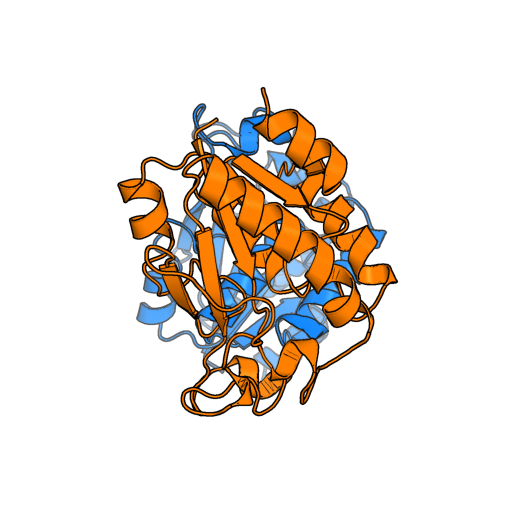.88 35 ILE B CA 1
ATOM 1705 C C . ILE B 1 35 ? 1.455 25.172 9.453 1 98.88 35 ILE B C 1
ATOM 1707 O O . ILE B 1 35 ? 1.805 25.781 8.438 1 98.88 35 ILE B O 1
ATOM 1711 N N . ASP B 1 36 ? 1.488 25.703 10.656 1 98.56 36 ASP B N 1
ATOM 1712 C CA . ASP B 1 36 ? 1.961 27.062 10.859 1 98.56 36 ASP B CA 1
ATOM 1713 C C . ASP B 1 36 ? 3.387 27.234 10.344 1 98.56 36 ASP B C 1
ATOM 1715 O O . ASP B 1 36 ? 3.691 28.219 9.656 1 98.56 36 ASP B O 1
ATOM 1719 N N . LYS B 1 37 ? 4.227 26.297 10.656 1 98.69 37 LYS B N 1
ATOM 1720 C CA . LYS B 1 37 ? 5.609 26.344 10.188 1 98.69 37 LYS B CA 1
ATOM 1721 C C . LYS B 1 37 ? 5.684 26.25 8.672 1 98.69 37 LYS B C 1
ATOM 1723 O O . LYS B 1 37 ? 6.473 26.953 8.031 1 98.69 37 LYS B O 1
ATOM 1728 N N . ALA B 1 38 ? 4.918 25.344 8.094 1 98.81 38 ALA B N 1
ATOM 1729 C CA . ALA B 1 38 ? 4.895 25.188 6.637 1 98.81 38 ALA B CA 1
ATOM 1730 C C . ALA B 1 38 ? 4.523 26.5 5.953 1 98.81 38 ALA B C 1
ATOM 1732 O O . ALA B 1 38 ? 5.172 26.906 4.984 1 98.81 38 ALA B O 1
ATOM 1733 N N . HIS B 1 39 ? 3.486 27.172 6.473 1 98.44 39 HIS B N 1
ATOM 1734 C CA . HIS B 1 39 ? 3.072 28.453 5.918 1 98.44 39 HIS B CA 1
ATOM 1735 C C . HIS B 1 39 ? 4.172 29.5 6.062 1 98.44 39 HIS B C 1
ATOM 1737 O O . HIS B 1 39 ? 4.453 30.25 5.125 1 98.44 39 HIS B O 1
ATOM 1743 N N . GLU B 1 40 ? 4.777 29.516 7.242 1 97.94 40 GLU B N 1
ATOM 1744 C CA . GLU B 1 40 ? 5.871 30.438 7.496 1 97.94 40 GLU B CA 1
ATOM 1745 C C . GLU B 1 40 ? 6.992 30.266 6.477 1 97.94 40 GLU B C 1
ATOM 1747 O O . GLU B 1 40 ? 7.59 31.25 6.031 1 97.94 40 GLU B O 1
ATOM 1752 N N . LYS B 1 41 ? 7.242 29.031 6.059 1 98 41 LYS B N 1
ATOM 1753 C CA . LYS B 1 41 ? 8.383 28.719 5.199 1 98 41 LYS B CA 1
ATOM 1754 C C . LYS B 1 41 ? 7.945 28.547 3.748 1 98 41 LYS B C 1
ATOM 1756 O O . LYS B 1 41 ? 8.742 28.156 2.893 1 98 41 LYS B O 1
ATOM 1761 N N . ASN B 1 42 ? 6.695 28.797 3.477 1 97.81 42 ASN B N 1
ATOM 1762 C CA . ASN B 1 42 ? 6.113 28.672 2.145 1 97.81 42 ASN B CA 1
ATOM 1763 C C . ASN B 1 42 ? 6.199 27.234 1.627 1 97.81 42 ASN B C 1
ATOM 1765 O O . ASN B 1 42 ? 6.492 27.016 0.45 1 97.81 42 ASN B O 1
ATOM 1769 N N . ILE B 1 43 ? 6.137 26.297 2.482 1 98.75 43 ILE B N 1
ATOM 1770 C CA . ILE B 1 43 ? 6.008 24.875 2.15 1 98.75 43 ILE B CA 1
ATOM 1771 C C . ILE B 1 43 ? 4.551 24.562 1.817 1 98.75 43 ILE B C 1
ATOM 1773 O O . ILE B 1 43 ? 3.645 24.906 2.58 1 98.75 43 ILE B O 1
ATOM 1777 N N . PRO B 1 44 ? 4.293 23.984 0.68 1 98.94 44 PRO B N 1
ATOM 1778 C CA . PRO B 1 44 ? 2.906 23.656 0.341 1 98.94 44 PRO B CA 1
ATOM 1779 C C . PRO B 1 44 ? 2.24 22.75 1.384 1 98.94 44 PRO B C 1
ATOM 1781 O O . PRO B 1 44 ? 2.875 21.844 1.913 1 98.94 44 PRO B O 1
ATOM 1784 N N . VAL B 1 45 ? 1.018 23.078 1.698 1 98.94 45 VAL B N 1
ATOM 1785 C CA . VAL B 1 45 ? 0.189 22.266 2.592 1 98.94 45 VAL B CA 1
ATOM 1786 C C . VAL B 1 45 ? -0.942 21.625 1.799 1 98.94 45 VAL B C 1
ATOM 1788 O O . VAL B 1 45 ? -1.702 22.312 1.112 1 98.94 45 VAL B O 1
ATOM 1791 N N . ILE B 1 46 ? -1.009 20.344 1.855 1 99 46 ILE B N 1
ATOM 1792 C CA . ILE B 1 46 ? -1.978 19.562 1.089 1 99 46 ILE B CA 1
ATOM 1793 C C . ILE B 1 46 ? -2.801 18.688 2.033 1 99 46 ILE B C 1
ATOM 1795 O O . ILE B 1 46 ? -2.246 17.922 2.816 1 99 46 ILE B O 1
ATOM 1799 N N . TYR B 1 47 ? -4.07 18.844 1.956 1 98.94 47 TYR B N 1
ATOM 1800 C CA . TYR B 1 47 ? -5 18 2.707 1 98.94 47 TYR B CA 1
ATOM 1801 C C . TYR B 1 47 ? -5.543 16.875 1.84 1 98.94 47 TYR B C 1
ATOM 1803 O O . TYR B 1 47 ? -6 17.109 0.717 1 98.94 47 TYR B O 1
ATOM 1811 N N . LEU B 1 48 ? -5.375 15.672 2.307 1 98.94 48 LEU B N 1
ATOM 1812 C CA . LEU B 1 48 ? -6.125 14.555 1.756 1 98.94 48 LEU B CA 1
ATOM 1813 C C . LEU B 1 48 ? -7.414 14.32 2.539 1 98.94 48 LEU B C 1
ATOM 1815 O O . LEU B 1 48 ? -7.383 14.18 3.764 1 98.94 48 LEU B O 1
ATOM 1819 N N . ARG B 1 49 ? -8.406 14.375 1.882 1 98.62 49 ARG B N 1
ATOM 1820 C CA . ARG B 1 49 ? -9.727 14.32 2.5 1 98.62 49 ARG B CA 1
ATOM 1821 C C . ARG B 1 49 ? -10.523 13.133 1.971 1 98.62 49 ARG B C 1
ATOM 1823 O O . ARG B 1 49 ? -10.914 13.109 0.799 1 98.62 49 ARG B O 1
ATOM 1830 N N . ASP B 1 50 ? -10.797 12.141 2.832 1 98.62 50 ASP B N 1
ATOM 1831 C CA . ASP B 1 50 ? -11.688 11.047 2.469 1 98.62 50 ASP B CA 1
ATOM 1832 C C . ASP B 1 50 ? -13.086 11.562 2.129 1 98.62 50 ASP B C 1
ATOM 1834 O O . ASP B 1 50 ? -13.664 12.344 2.887 1 98.62 50 ASP B O 1
ATOM 1838 N N . ALA B 1 51 ? -13.586 11.242 1.04 1 98.5 51 ALA B N 1
ATOM 1839 C CA . ALA B 1 51 ? -14.906 11.641 0.567 1 98.5 51 ALA B CA 1
ATOM 1840 C C . ALA B 1 51 ? -15.547 10.539 -0.278 1 98.5 51 ALA B C 1
ATOM 1842 O O . ALA B 1 51 ? -15.398 10.523 -1.502 1 98.5 51 ALA B O 1
ATOM 1843 N N . HIS B 1 52 ? -16.344 9.68 0.313 1 98.44 52 HIS B N 1
ATOM 1844 C CA . HIS B 1 52 ? -16.828 8.453 -0.315 1 98.44 52 HIS B CA 1
ATOM 1845 C C . HIS B 1 52 ? -18.203 8.68 -0.964 1 98.44 52 HIS B C 1
ATOM 1847 O O . HIS B 1 52 ? -18.938 9.578 -0.571 1 98.44 52 HIS B O 1
ATOM 1853 N N . THR B 1 53 ? -18.453 7.949 -1.955 1 97.62 53 THR B N 1
ATOM 1854 C CA . THR B 1 53 ? -19.797 7.746 -2.5 1 97.62 53 THR B CA 1
ATOM 1855 C C . THR B 1 53 ? -20.297 6.34 -2.193 1 97.62 53 THR B C 1
ATOM 1857 O O . THR B 1 53 ? -19.531 5.484 -1.743 1 97.62 53 THR B O 1
ATOM 1860 N N . GLU B 1 54 ? -21.531 6.078 -2.461 1 95.75 54 GLU B N 1
ATOM 1861 C CA . GLU B 1 54 ? -22.172 4.828 -2.068 1 95.75 54 GLU B CA 1
ATOM 1862 C C . GLU B 1 54 ? -21.547 3.637 -2.787 1 95.75 54 GLU B C 1
ATOM 1864 O O . GLU B 1 54 ? -21.625 2.504 -2.309 1 95.75 54 GLU B O 1
ATOM 1869 N N . GLU B 1 55 ? -20.859 3.867 -3.816 1 94.81 55 GLU B N 1
ATOM 1870 C CA . GLU B 1 55 ? -20.375 2.771 -4.648 1 94.81 55 GLU B CA 1
ATOM 1871 C C . GLU B 1 55 ? -18.953 2.383 -4.27 1 94.81 55 GLU B C 1
ATOM 1873 O O . GLU B 1 55 ? -18.422 1.385 -4.762 1 94.81 55 GLU B O 1
ATOM 1878 N N . ASP B 1 56 ? -18.359 3.111 -3.365 1 96.06 56 ASP B N 1
ATOM 1879 C CA . ASP B 1 56 ? -16.953 2.895 -3.064 1 96.06 56 ASP B CA 1
ATOM 1880 C C . ASP B 1 56 ? -16.75 1.579 -2.316 1 96.06 56 ASP B C 1
ATOM 1882 O O . ASP B 1 56 ? -17.5 1.268 -1.383 1 96.06 56 ASP B O 1
ATOM 1886 N N . LYS B 1 57 ? -15.727 0.858 -2.664 1 93.38 57 LYS B N 1
ATOM 1887 C CA . LYS B 1 57 ? -15.453 -0.491 -2.176 1 93.38 57 LYS B CA 1
ATOM 1888 C C . LYS B 1 57 ? -15.141 -0.481 -0.682 1 93.38 57 LYS B C 1
ATOM 1890 O O . LYS B 1 57 ? -15.469 -1.43 0.034 1 93.38 57 LYS B O 1
ATOM 1895 N N . GLU B 1 58 ? -14.555 0.513 -0.159 1 96.25 58 GLU B N 1
ATOM 1896 C CA . GLU B 1 58 ? -14.172 0.597 1.245 1 96.25 58 GLU B CA 1
ATOM 1897 C C . GLU B 1 58 ? -15.383 0.524 2.162 1 96.25 58 GLU B C 1
ATOM 1899 O O . GLU B 1 58 ? -15.273 0.145 3.33 1 96.25 58 GLU B O 1
ATOM 1904 N N . LEU B 1 59 ? -16.578 0.937 1.615 1 96.38 59 LEU B N 1
ATOM 1905 C CA . LEU B 1 59 ? -17.781 0.954 2.438 1 96.38 59 LEU B CA 1
ATOM 1906 C C . LEU B 1 59 ? -18.188 -0.461 2.84 1 96.38 59 LEU B C 1
ATOM 1908 O O . LEU B 1 59 ? -18.828 -0.657 3.875 1 96.38 59 LEU B O 1
ATOM 1912 N N . SER B 1 60 ? -17.797 -1.416 2.008 1 94.69 60 SER B N 1
ATOM 1913 C CA . SER B 1 60 ? -18.125 -2.803 2.336 1 94.69 60 SER B CA 1
ATOM 1914 C C . SER B 1 60 ? -17.375 -3.262 3.582 1 94.69 60 SER B C 1
ATOM 1916 O O . SER B 1 60 ? -17.844 -4.145 4.305 1 94.69 60 SER B O 1
ATOM 1918 N N . LEU B 1 61 ? -16.281 -2.65 3.893 1 96.12 61 LEU B N 1
ATOM 1919 C CA . LEU B 1 61 ? -15.461 -3.027 5.031 1 96.12 61 LEU B CA 1
ATOM 1920 C C . LEU B 1 61 ? -15.734 -2.127 6.227 1 96.12 61 LEU B C 1
ATOM 1922 O O . LEU B 1 61 ? -15.844 -2.605 7.359 1 96.12 61 LEU B O 1
ATOM 1926 N N . TRP B 1 62 ? -15.891 -0.81 5.98 1 97.25 62 TRP B N 1
ATOM 1927 C CA . TRP B 1 62 ? -15.898 0.167 7.066 1 97.25 62 TRP B CA 1
ATOM 1928 C C . TRP B 1 62 ? -17.297 0.754 7.254 1 97.25 62 TRP B C 1
ATOM 1930 O O . TRP B 1 62 ? -17.531 1.521 8.188 1 97.25 62 TRP B O 1
ATOM 1940 N N . GLY B 1 63 ? -18.266 0.394 6.395 1 97.44 63 GLY B N 1
ATOM 1941 C CA . GLY B 1 63 ? -19.547 1.054 6.406 1 97.44 63 GLY B CA 1
ATOM 1942 C C . GLY B 1 63 ? -19.5 2.486 5.906 1 97.44 63 GLY B C 1
ATOM 1943 O O . GLY B 1 63 ? -18.438 2.98 5.539 1 97.44 63 GLY B O 1
ATOM 1944 N N . LYS B 1 64 ? -20.672 3.104 5.887 1 97.31 64 LYS B N 1
ATOM 1945 C CA . LYS B 1 64 ? -20.734 4.5 5.461 1 97.31 64 LYS B CA 1
ATOM 1946 C C . LYS B 1 64 ? -19.922 5.398 6.398 1 97.31 64 LYS B C 1
ATOM 1948 O O . LYS B 1 64 ? -20.109 5.359 7.613 1 97.31 64 LYS B O 1
ATOM 1953 N N . HIS B 1 65 ? -19.016 6.102 5.891 1 98.38 65 HIS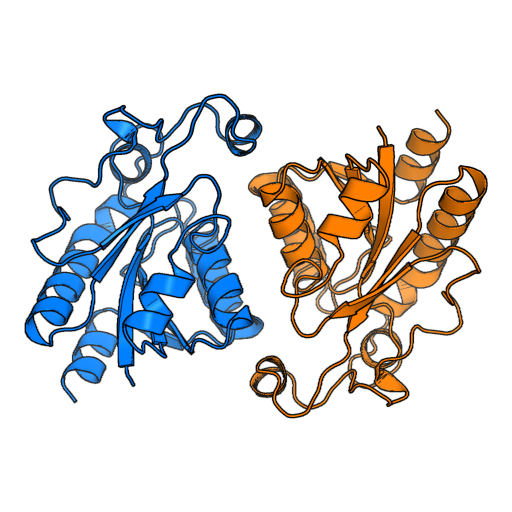 B N 1
ATOM 1954 C CA . HIS B 1 65 ? -18.172 7.059 6.598 1 98.38 65 HIS B CA 1
ATOM 1955 C C . HIS B 1 65 ? -17.594 8.102 5.641 1 98.38 65 HIS B C 1
ATOM 1957 O O . HIS B 1 65 ? -17.438 7.828 4.449 1 98.38 65 HIS B O 1
ATOM 1963 N N . ALA B 1 66 ? -17.281 9.281 6.227 1 98.44 66 ALA B N 1
ATOM 1964 C CA . ALA B 1 66 ? -16.672 10.352 5.441 1 98.44 66 ALA B CA 1
ATOM 1965 C C . ALA B 1 66 ? -17.328 10.461 4.066 1 98.44 66 ALA B C 1
ATOM 1967 O O . ALA B 1 66 ? -16.641 10.445 3.043 1 98.44 66 ALA B O 1
ATOM 1968 N N . MET B 1 67 ? -18.688 10.469 4.059 1 98.44 67 MET B N 1
ATOM 1969 C CA . MET B 1 67 ? -19.438 10.531 2.805 1 98.44 67 MET B CA 1
ATOM 1970 C C . MET B 1 67 ? -19.359 11.922 2.188 1 98.44 67 MET B C 1
ATOM 1972 O O . MET B 1 67 ? -19.453 12.93 2.895 1 98.44 67 MET B O 1
ATOM 1976 N N . GLU B 1 68 ? -19.109 11.969 0.9 1 98 68 GLU B N 1
ATOM 1977 C CA . GLU B 1 68 ? -19.062 13.242 0.192 1 98 68 GLU B CA 1
ATOM 1978 C C . GLU B 1 68 ? -20.312 14.062 0.444 1 98 68 GLU B C 1
ATOM 1980 O O . GLU B 1 68 ? -21.438 13.555 0.326 1 98 68 GLU B O 1
ATOM 1985 N N . GLY B 1 69 ? -20.062 15.328 0.806 1 97.12 69 GLY B N 1
ATOM 1986 C CA . GLY B 1 69 ? -21.188 16.234 1.016 1 97.12 69 GLY B CA 1
ATOM 1987 C C . GLY B 1 69 ? -21.688 16.25 2.449 1 97.12 69 GLY B C 1
ATOM 1988 O O . GLY B 1 69 ? -22.453 17.141 2.84 1 97.12 69 GLY B O 1
ATOM 1989 N N . ASP B 1 70 ? -21.312 15.289 3.227 1 97.56 70 ASP B N 1
ATOM 1990 C CA . ASP B 1 70 ? -21.703 15.203 4.629 1 97.56 70 ASP B CA 1
ATOM 1991 C C . ASP B 1 70 ? -20.656 15.852 5.535 1 97.56 70 ASP B C 1
ATOM 1993 O O . ASP B 1 70 ? -19.5 16 5.141 1 97.56 70 ASP B O 1
ATOM 1997 N N . LYS B 1 71 ? -21.109 16.219 6.691 1 97.94 71 LYS B N 1
ATOM 1998 C CA . LYS B 1 71 ? -20.219 16.812 7.691 1 97.94 71 LYS B CA 1
ATOM 1999 C C . LYS B 1 71 ? -19.078 15.883 8.047 1 97.94 71 LYS B C 1
ATOM 2001 O O . LYS B 1 71 ? -17.969 16.328 8.336 1 97.94 71 LYS B O 1
ATOM 2006 N N . GLY B 1 72 ? -19.297 14.609 7.984 1 98.5 72 GLY B N 1
ATOM 2007 C CA . GLY B 1 72 ? -18.312 13.617 8.359 1 98.5 72 GLY B CA 1
ATOM 2008 C C . GLY B 1 72 ? -17.047 13.68 7.52 1 98.5 72 GLY B C 1
ATOM 2009 O O . GLY B 1 72 ? -15.977 13.273 7.965 1 98.5 72 GLY B O 1
ATOM 2010 N N . SER B 1 73 ? -17.203 14.164 6.305 1 98.56 73 SER B N 1
ATOM 2011 C CA . SER B 1 73 ? -16.078 14.234 5.375 1 98.56 73 SER B CA 1
ATOM 2012 C C . SER B 1 73 ? -15.391 15.586 5.445 1 98.56 73 SER B C 1
ATOM 2014 O O . SER B 1 73 ? -14.359 15.805 4.801 1 98.56 73 SER B O 1
ATOM 2016 N N . GLU B 1 74 ? -15.812 16.516 6.254 1 98.69 74 GLU B N 1
ATOM 2017 C CA . GLU B 1 74 ? -15.219 17.844 6.352 1 98.69 74 GLU B CA 1
ATOM 2018 C C . GLU B 1 74 ? -13.961 17.828 7.211 1 98.69 74 GLU B C 1
ATOM 2020 O O . GLU B 1 74 ? -13.898 17.125 8.211 1 98.69 74 GLU B O 1
ATOM 2025 N N . ILE B 1 75 ? -12.992 18.562 6.754 1 98.88 75 ILE B N 1
ATOM 2026 C CA . ILE B 1 75 ? -11.805 18.766 7.582 1 98.88 75 ILE B CA 1
ATOM 2027 C C . ILE B 1 75 ? -12.203 19.422 8.898 1 98.88 75 ILE B C 1
ATOM 2029 O O . ILE B 1 75 ? -13.016 20.344 8.922 1 98.88 75 ILE B O 1
ATOM 2033 N N . ILE B 1 76 ? -11.656 18.984 10.008 1 98.88 76 ILE B N 1
ATOM 2034 C CA . ILE B 1 76 ? -12.039 19.531 11.305 1 98.88 76 ILE B CA 1
ATOM 2035 C C . ILE B 1 76 ? -11.711 21.016 11.367 1 98.88 76 ILE B C 1
ATOM 2037 O O . ILE B 1 76 ? -10.727 21.469 10.781 1 98.88 76 ILE B O 1
ATOM 2041 N N . PRO B 1 77 ? -12.453 21.781 12.094 1 98.5 77 PRO B N 1
ATOM 2042 C CA . PRO B 1 77 ? -12.273 23.234 12.117 1 98.5 77 PRO B CA 1
ATOM 2043 C C . PRO B 1 77 ? -10.891 23.641 12.617 1 98.5 77 PRO B C 1
ATOM 2045 O O . PRO B 1 77 ? -10.328 24.641 12.148 1 98.5 77 PRO B O 1
ATOM 2048 N N . GLU B 1 78 ? -10.266 22.906 13.562 1 98.5 78 GLU B N 1
ATOM 2049 C CA . GLU B 1 78 ? -8.984 23.234 14.172 1 98.5 78 GLU B CA 1
ATOM 2050 C C . GLU B 1 78 ? -7.859 23.219 13.141 1 98.5 78 GLU B C 1
ATOM 2052 O O . GLU B 1 78 ? -6.805 23.812 13.359 1 98.5 78 GLU B O 1
ATOM 2057 N N . LEU B 1 79 ? -8.133 22.516 12 1 98.88 79 LEU B N 1
ATOM 2058 C CA . LEU B 1 79 ? -7.113 22.375 10.969 1 98.88 79 LEU B CA 1
ATOM 2059 C C . LEU B 1 79 ? -7.637 22.875 9.625 1 98.88 79 LEU B C 1
ATOM 2061 O O . LEU B 1 79 ? -7.242 22.359 8.57 1 98.88 79 LEU B O 1
ATOM 2065 N N . SER B 1 80 ? -8.508 23.797 9.672 1 98.62 80 SER B N 1
ATOM 2066 C CA . SER B 1 80 ? -9.117 24.328 8.453 1 98.62 80 SER B CA 1
ATOM 2067 C C . SER B 1 80 ? -8.055 24.828 7.477 1 98.62 80 SER B C 1
ATOM 2069 O O . SER B 1 80 ? -7.125 25.531 7.867 1 98.62 80 SER B O 1
ATOM 2071 N N . PRO B 1 81 ? -8.219 24.406 6.23 1 98.75 81 PRO B N 1
ATOM 2072 C CA . PRO B 1 81 ? -7.258 24.891 5.238 1 98.75 81 PRO B CA 1
ATOM 2073 C C . PRO B 1 81 ? -7.281 26.406 5.094 1 98.75 81 PRO B C 1
ATOM 2075 O O . PRO B 1 81 ? -8.336 27.031 5.258 1 98.75 81 PRO B O 1
ATOM 2078 N N . GLN B 1 82 ? -6.16 26.938 4.836 1 97.88 82 GLN B N 1
ATOM 2079 C CA . GLN B 1 82 ? -6.035 28.359 4.531 1 97.88 82 GLN B CA 1
ATOM 2080 C C . GLN B 1 82 ? -5.953 28.609 3.025 1 97.88 82 GLN B C 1
ATOM 2082 O O . GLN B 1 82 ? -5.852 27.656 2.248 1 97.88 82 GLN B O 1
ATOM 2087 N N . GLU B 1 83 ? -6.07 29.922 2.676 1 96.5 83 GLU B N 1
ATOM 2088 C CA . GLU B 1 83 ? -5.895 30.281 1.27 1 96.5 83 GLU B CA 1
ATOM 2089 C C . GLU B 1 83 ? -4.543 29.797 0.745 1 96.5 83 GLU B C 1
ATOM 2091 O O . GLU B 1 83 ? -3.518 29.984 1.405 1 96.5 83 GLU B O 1
ATOM 2096 N N . GLY B 1 84 ? -4.57 29.125 -0.346 1 97.56 84 GLY B N 1
ATOM 2097 C CA . GLY B 1 84 ? -3.332 28.641 -0.934 1 97.56 84 GLY B CA 1
ATOM 2098 C C . GLY B 1 84 ? -3.09 27.172 -0.668 1 97.56 84 GLY B C 1
ATOM 2099 O O . GLY B 1 84 ? -2.283 26.531 -1.351 1 97.56 84 GLY B O 1
ATOM 2100 N N . ASP B 1 85 ? -3.744 26.641 0.352 1 98.75 85 ASP B N 1
ATOM 2101 C CA . ASP B 1 85 ? -3.619 25.219 0.632 1 98.75 85 ASP B CA 1
ATOM 2102 C C . ASP B 1 85 ? -4.355 24.391 -0.414 1 98.75 85 ASP B C 1
ATOM 2104 O O . ASP B 1 85 ? -5.258 24.891 -1.092 1 98.75 85 ASP B O 1
ATOM 2108 N N . TYR B 1 86 ? -3.949 23.188 -0.573 1 98.81 86 TYR B N 1
ATOM 2109 C CA . TYR B 1 86 ? -4.605 22.25 -1.478 1 98.81 86 TYR B CA 1
ATOM 2110 C C . TYR B 1 86 ? -5.477 21.266 -0.705 1 98.81 86 TYR B C 1
ATOM 2112 O O . TYR B 1 86 ? -5.09 20.781 0.362 1 98.81 86 TYR B O 1
ATOM 2120 N N . VAL B 1 87 ? -6.641 21.078 -1.175 1 98.88 87 VAL B N 1
ATOM 2121 C CA . VAL B 1 87 ? -7.523 20.047 -0.64 1 98.88 87 VAL B CA 1
ATOM 2122 C C . VAL B 1 87 ? -7.859 19.031 -1.734 1 98.88 87 VAL B C 1
ATOM 2124 O O . VAL B 1 87 ? -8.453 19.391 -2.756 1 98.88 87 VAL B O 1
ATOM 2127 N N . ILE B 1 88 ? -7.457 17.828 -1.541 1 98.88 88 ILE B N 1
ATOM 2128 C CA . ILE B 1 88 ? -7.66 16.766 -2.523 1 98.88 88 ILE B CA 1
ATOM 2129 C C . ILE B 1 88 ? -8.562 15.688 -1.937 1 98.88 88 ILE B C 1
ATOM 2131 O O . ILE B 1 88 ? -8.227 15.078 -0.915 1 98.88 88 ILE B O 1
ATOM 2135 N N . LYS B 1 89 ? -9.719 15.445 -2.535 1 98.69 89 LYS B N 1
ATOM 2136 C CA . LYS B 1 89 ? -10.617 14.383 -2.123 1 98.69 89 LYS B CA 1
ATOM 2137 C C . LYS B 1 89 ? -10.125 13.023 -2.609 1 98.69 89 LYS B C 1
ATOM 2139 O O . LYS B 1 89 ? -9.602 12.906 -3.719 1 98.69 89 LYS B O 1
ATOM 2144 N N . LYS B 1 90 ? -10.25 12 -1.816 1 98.56 90 LYS B N 1
ATOM 2145 C CA . LYS B 1 90 ? -9.891 10.641 -2.184 1 98.56 90 LYS B CA 1
ATOM 2146 C C . LYS B 1 90 ? -10.977 9.648 -1.77 1 98.56 90 LYS B C 1
ATOM 2148 O O . LYS B 1 90 ? -11.805 9.953 -0.904 1 98.56 90 LYS B O 1
ATOM 2153 N N . LYS B 1 91 ? -10.891 8.422 -2.322 1 97.62 91 LYS B N 1
ATOM 2154 C CA . LYS B 1 91 ? -11.961 7.453 -2.076 1 97.62 91 LYS B CA 1
ATOM 2155 C C . LYS B 1 91 ? -11.391 6.129 -1.572 1 97.62 91 LYS B C 1
ATOM 2157 O O . LYS B 1 91 ? -12.148 5.195 -1.288 1 97.62 91 LYS B O 1
ATOM 2162 N N . VAL B 1 92 ? -10.078 5.992 -1.548 1 98.31 92 VAL B N 1
ATOM 2163 C CA . VAL B 1 92 ? -9.398 4.824 -0.998 1 98.31 92 VAL B CA 1
ATOM 2164 C C . VAL B 1 92 ? -8.297 5.277 -0.036 1 98.31 92 VAL B C 1
ATOM 2166 O O . VAL B 1 92 ? -8.148 6.469 0.232 1 98.31 92 VAL B O 1
ATOM 2169 N N . TYR B 1 93 ? -7.539 4.332 0.505 1 98.75 93 TYR B N 1
ATOM 2170 C CA . TYR B 1 93 ? -6.57 4.633 1.552 1 98.75 93 TYR B CA 1
ATOM 2171 C C . TYR B 1 93 ? -5.512 5.605 1.051 1 98.75 93 TYR B C 1
ATOM 2173 O O . TYR B 1 93 ? -5.164 6.566 1.744 1 98.75 93 TYR B O 1
ATOM 2181 N N . SER B 1 94 ? -5.047 5.426 -0.18 1 98.81 94 SER B N 1
ATOM 2182 C CA . SER B 1 94 ? -3.975 6.234 -0.75 1 98.81 94 SER B CA 1
ATOM 2183 C C . SER B 1 94 ? -4.531 7.449 -1.485 1 98.81 94 SER B C 1
ATOM 2185 O O . SER B 1 94 ? -5.48 7.332 -2.26 1 98.81 94 SER B O 1
ATOM 2187 N N . GLY B 1 95 ? -3.926 8.555 -1.235 1 98.81 95 GLY B N 1
ATOM 2188 C CA . GLY B 1 95 ? -4.293 9.781 -1.93 1 98.81 95 GLY B CA 1
ATOM 2189 C C . GLY B 1 95 ? -3.697 9.875 -3.322 1 98.81 95 GLY B C 1
ATOM 2190 O O . GLY B 1 95 ? -3.967 10.836 -4.051 1 98.81 95 GLY B O 1
ATOM 2191 N N . PHE B 1 96 ? -2.963 8.867 -3.742 1 98.81 96 PHE B N 1
ATOM 2192 C CA . PHE B 1 96 ? -2.316 8.898 -5.051 1 98.81 96 PHE B CA 1
ATOM 2193 C C . PHE B 1 96 ? -3.176 8.188 -6.09 1 98.81 96 PHE B C 1
ATOM 2195 O O . PHE B 1 96 ? -2.934 8.32 -7.293 1 98.81 96 PHE B O 1
ATOM 2202 N N . TYR B 1 97 ? -4.172 7.367 -5.617 1 98.44 97 TYR B N 1
ATOM 2203 C CA . TYR B 1 97 ? -4.984 6.59 -6.543 1 98.44 97 TYR B CA 1
ATOM 2204 C C . TYR B 1 97 ? -6.164 7.41 -7.051 1 98.44 97 TYR B C 1
ATOM 2206 O O . TYR B 1 97 ? -7.035 7.809 -6.273 1 98.44 97 TYR B O 1
ATOM 2214 N N . LYS B 1 98 ? -6.223 7.688 -8.305 1 97.94 98 LYS B N 1
ATOM 2215 C CA . LYS B 1 98 ? -7.309 8.367 -9.008 1 97.94 98 LYS B CA 1
ATOM 2216 C C . LYS B 1 98 ? -7.555 9.758 -8.43 1 97.94 98 LYS B C 1
ATOM 2218 O O . LYS B 1 98 ? -8.703 10.133 -8.188 1 97.94 98 LYS B O 1
ATOM 2223 N N . THR B 1 99 ? -6.512 10.508 -8.109 1 98.69 99 THR B N 1
ATOM 2224 C CA . THR B 1 99 ? -6.504 11.914 -7.719 1 98.69 99 THR B CA 1
ATOM 2225 C C . THR B 1 99 ? -5.438 12.688 -8.492 1 98.69 99 THR B C 1
ATOM 2227 O O . THR B 1 99 ? -4.734 12.117 -9.328 1 98.69 99 THR B O 1
ATOM 2230 N N . ASN B 1 100 ? -5.336 13.906 -8.266 1 98.69 100 ASN B N 1
ATOM 2231 C CA . ASN B 1 100 ? -4.305 14.703 -8.93 1 98.69 100 ASN B CA 1
ATOM 2232 C C . ASN B 1 100 ? -3.141 15.008 -7.988 1 98.69 100 ASN B C 1
ATOM 2234 O O . ASN B 1 100 ? -2.369 15.938 -8.227 1 98.69 100 ASN B O 1
ATOM 2238 N N . LEU B 1 101 ? -3.006 14.211 -6.883 1 98.88 101 LEU B N 1
ATOM 2239 C CA . LEU B 1 101 ? -1.988 14.477 -5.871 1 98.88 101 LEU B CA 1
ATOM 2240 C C . LEU B 1 101 ? -0.596 14.5 -6.496 1 98.88 101 LEU B C 1
ATOM 2242 O O . LEU B 1 101 ? 0.174 15.438 -6.273 1 98.88 101 LEU B O 1
ATOM 2246 N N . GLU B 1 102 ? -0.274 13.43 -7.238 1 98.88 102 GLU B N 1
ATOM 2247 C CA . GLU B 1 102 ? 1.061 13.367 -7.828 1 98.88 102 GLU B CA 1
ATOM 2248 C C . GLU B 1 102 ? 1.313 14.57 -8.742 1 98.88 102 GLU B C 1
ATOM 2250 O O . GLU B 1 102 ? 2.396 15.156 -8.711 1 98.88 102 GLU B O 1
ATOM 2255 N N . GLU B 1 103 ? 0.326 14.859 -9.562 1 98.75 103 GLU B N 1
ATOM 2256 C CA . GLU B 1 103 ? 0.446 16.016 -10.445 1 98.75 103 GLU B CA 1
ATOM 2257 C C . GLU B 1 103 ? 0.71 17.297 -9.656 1 98.75 103 GLU B C 1
ATOM 2259 O O . GLU B 1 103 ? 1.581 18.094 -10.023 1 98.75 103 GLU B O 1
ATOM 2264 N N . VAL B 1 104 ? -0.024 17.516 -8.578 1 98.88 104 VAL B N 1
ATOM 2265 C CA . VAL B 1 104 ? 0.143 18.688 -7.723 1 98.88 104 VAL B CA 1
ATOM 2266 C C . VAL B 1 104 ? 1.564 18.719 -7.168 1 98.88 104 VAL B C 1
ATOM 2268 O O . VAL B 1 104 ? 2.244 19.75 -7.254 1 98.88 104 VAL B O 1
ATOM 2271 N N . LEU B 1 105 ? 2.051 17.594 -6.672 1 98.94 105 LEU B N 1
ATOM 2272 C CA . LEU B 1 105 ? 3.379 17.531 -6.07 1 98.94 105 LEU B CA 1
ATOM 2273 C C . LEU B 1 105 ? 4.461 17.812 -7.105 1 98.94 105 LEU B C 1
ATOM 2275 O O . LEU B 1 105 ? 5.402 18.562 -6.828 1 98.94 105 LEU B O 1
ATOM 2279 N N . ARG B 1 106 ? 4.293 17.234 -8.305 1 98.81 106 ARG B N 1
ATOM 2280 C CA . ARG B 1 106 ? 5.273 17.438 -9.367 1 98.81 106 ARG B CA 1
ATOM 2281 C C . ARG B 1 106 ? 5.273 18.891 -9.844 1 98.81 106 ARG B C 1
ATOM 2283 O O . ARG B 1 106 ? 6.332 19.484 -10.062 1 98.81 106 ARG B O 1
ATOM 2290 N N . ASN B 1 107 ? 4.098 19.438 -9.992 1 98.75 107 ASN B N 1
ATOM 2291 C CA . ASN B 1 107 ? 3.984 20.828 -10.43 1 98.75 107 ASN B CA 1
ATOM 2292 C C . ASN B 1 107 ? 4.613 21.797 -9.43 1 98.75 107 ASN B C 1
ATOM 2294 O O . ASN B 1 107 ? 5.145 22.828 -9.812 1 98.75 107 ASN B O 1
ATOM 2298 N N . LEU B 1 108 ? 4.582 21.406 -8.211 1 98.75 108 LEU B N 1
ATOM 2299 C CA . LEU B 1 108 ? 5.148 22.234 -7.145 1 98.75 108 LEU B CA 1
ATOM 2300 C C . LEU B 1 108 ? 6.629 21.922 -6.949 1 98.75 108 LEU B C 1
ATOM 2302 O O . LEU B 1 108 ? 7.262 22.453 -6.035 1 98.75 108 LEU B O 1
ATOM 2306 N N . ASN B 1 109 ? 7.168 21 -7.762 1 98.62 109 ASN B N 1
ATOM 2307 C CA . ASN B 1 109 ? 8.57 20.594 -7.711 1 98.62 109 ASN B CA 1
ATOM 2308 C C . ASN B 1 109 ? 8.93 20 -6.352 1 98.62 109 ASN B C 1
ATOM 2310 O O . ASN B 1 109 ? 10.023 20.234 -5.836 1 98.62 109 ASN B O 1
ATOM 2314 N N . VAL B 1 110 ? 7.996 19.312 -5.789 1 98.88 110 VAL B N 1
ATOM 2315 C CA . VAL B 1 110 ? 8.188 18.672 -4.496 1 98.88 110 VAL B CA 1
ATOM 2316 C C . VAL B 1 110 ? 9.031 17.406 -4.664 1 98.88 110 VAL B C 1
ATOM 2318 O O . VAL B 1 110 ? 8.836 16.641 -5.613 1 98.88 110 VAL B O 1
ATOM 2321 N N . ASP B 1 111 ? 9.969 17.188 -3.754 1 98.75 111 ASP B N 1
ATOM 2322 C CA . ASP B 1 111 ? 10.75 15.953 -3.795 1 98.75 111 ASP B CA 1
ATOM 2323 C C . ASP B 1 111 ? 10.555 15.125 -2.523 1 98.75 111 ASP B C 1
ATOM 2325 O O . ASP B 1 111 ? 10.961 13.969 -2.455 1 98.75 111 ASP B O 1
ATOM 2329 N N . THR B 1 112 ? 9.984 15.742 -1.445 1 98.88 112 THR B N 1
ATOM 2330 C CA . THR B 1 112 ? 9.797 15.117 -0.14 1 98.88 112 THR B CA 1
ATOM 2331 C C . THR B 1 112 ? 8.375 15.328 0.362 1 98.88 112 THR B C 1
ATOM 2333 O O . THR B 1 112 ? 7.871 16.453 0.364 1 98.88 112 THR B O 1
ATOM 2336 N N . VAL B 1 113 ? 7.707 14.25 0.737 1 98.94 113 VAL B N 1
ATOM 2337 C CA . VAL B 1 113 ? 6.391 14.391 1.35 1 98.94 113 VAL B CA 1
ATOM 2338 C C . VAL B 1 113 ? 6.496 14.164 2.855 1 98.94 113 VAL B C 1
ATOM 2340 O O . VAL B 1 113 ? 7.145 13.211 3.305 1 98.94 113 VAL B O 1
ATOM 2343 N N . ILE B 1 114 ? 5.945 15.039 3.646 1 99 114 ILE B N 1
ATOM 2344 C CA . ILE B 1 114 ? 5.828 14.93 5.098 1 99 114 ILE B CA 1
ATOM 2345 C C . ILE B 1 114 ? 4.41 14.5 5.469 1 99 114 ILE B C 1
ATOM 2347 O O . ILE B 1 114 ? 3.453 15.25 5.266 1 99 114 ILE B O 1
ATOM 2351 N N . LEU B 1 115 ? 4.344 13.328 6.004 1 99 115 LEU B N 1
ATOM 2352 C CA . LEU B 1 115 ? 3.033 12.734 6.262 1 99 115 LEU B CA 1
ATOM 2353 C C . LEU B 1 115 ? 2.627 12.93 7.719 1 99 115 LEU B C 1
ATOM 2355 O O . LEU B 1 115 ? 3.414 12.656 8.625 1 99 115 LEU B O 1
ATOM 2359 N N . THR B 1 116 ? 1.478 13.438 7.938 1 99 116 THR B N 1
ATOM 2360 C CA . THR B 1 116 ? 0.776 13.555 9.211 1 99 116 THR B CA 1
ATOM 2361 C C . THR B 1 116 ? -0.661 13.055 9.086 1 99 116 THR B C 1
ATOM 2363 O O . THR B 1 116 ? -1.123 12.75 7.98 1 99 116 THR B O 1
ATOM 2366 N N . GLY B 1 117 ? -1.321 12.898 10.203 1 98.94 117 GLY B N 1
ATOM 2367 C CA . GLY B 1 117 ? -2.738 12.57 10.172 1 98.94 117 GLY B CA 1
ATOM 2368 C C . GLY B 1 117 ? -3.027 11.133 10.555 1 98.94 117 GLY B C 1
ATOM 2369 O O . GLY B 1 117 ? -2.324 10.555 11.383 1 98.94 117 GLY B O 1
ATOM 2370 N N . THR B 1 118 ? -4.164 10.594 10.086 1 98.69 118 THR B N 1
ATOM 2371 C CA . THR B 1 118 ? -4.648 9.297 10.539 1 98.69 118 THR B CA 1
ATOM 2372 C C . THR B 1 118 ? -5.152 8.469 9.359 1 98.69 118 THR B C 1
ATOM 2374 O O . THR B 1 118 ? -5.5 9.016 8.312 1 98.69 118 THR B O 1
ATOM 2377 N N . SER B 1 119 ? -5.254 7.137 9.594 1 98.38 119 SER B N 1
ATOM 2378 C CA . SER B 1 119 ? -4.586 6.387 10.648 1 98.38 119 SER B CA 1
ATOM 2379 C C . SER B 1 119 ? -3.188 5.957 10.227 1 98.38 119 SER B C 1
ATOM 2381 O O . SER B 1 119 ? -2.967 5.594 9.07 1 98.38 119 SER B O 1
ATOM 2383 N N . THR B 1 120 ? -2.246 5.922 11.133 1 98.94 120 THR B N 1
ATOM 2384 C CA . THR B 1 120 ? -0.846 5.625 10.844 1 98.94 120 THR B CA 1
ATOM 2385 C C . THR B 1 120 ? -0.719 4.32 10.062 1 98.94 120 THR B C 1
ATOM 2387 O O . THR B 1 120 ? -0.01 4.262 9.055 1 98.94 120 THR B O 1
ATOM 2390 N N . HIS B 1 121 ? -1.495 3.262 10.461 1 98.81 121 HIS B N 1
ATOM 2391 C CA . HIS B 1 121 ? -1.289 1.925 9.914 1 98.81 121 HIS B CA 1
ATOM 2392 C C . HIS B 1 121 ? -2.197 1.673 8.719 1 98.81 121 HIS B C 1
ATOM 2394 O O . HIS B 1 121 ? -2.209 0.572 8.164 1 98.81 121 HIS B O 1
ATOM 2400 N N . ILE B 1 122 ? -3.049 2.646 8.328 1 98.69 122 ILE B N 1
ATOM 2401 C CA . ILE B 1 122 ? -3.949 2.467 7.191 1 98.69 122 ILE B CA 1
ATOM 2402 C C . ILE B 1 122 ? -3.645 3.512 6.121 1 98.69 122 ILE B C 1
ATOM 2404 O O . ILE B 1 122 ? -2.777 3.307 5.27 1 98.69 122 ILE B O 1
ATOM 2408 N N . CYS B 1 123 ? -4.281 4.703 6.199 1 98.88 123 CYS B N 1
ATOM 2409 C CA . CYS B 1 123 ? -4.152 5.676 5.121 1 98.88 123 CYS B CA 1
ATOM 2410 C C . CYS B 1 123 ? -2.746 6.262 5.078 1 98.88 123 CYS B C 1
ATOM 2412 O O . CYS B 1 123 ? -2.195 6.484 3.998 1 98.88 123 CYS B O 1
ATOM 2414 N N . VAL B 1 124 ? -2.119 6.582 6.215 1 98.94 124 VAL B N 1
ATOM 2415 C CA . VAL B 1 124 ? -0.767 7.129 6.227 1 98.94 124 VAL B CA 1
ATOM 2416 C C . VAL B 1 124 ? 0.205 6.125 5.613 1 98.94 124 VAL B C 1
ATOM 2418 O O . VAL B 1 124 ? 1.038 6.484 4.781 1 98.94 124 VAL B O 1
ATOM 2421 N N . LEU B 1 125 ? 0.07 4.895 6.012 1 98.94 125 LEU B N 1
ATOM 2422 C CA . LEU B 1 125 ? 0.934 3.824 5.523 1 98.94 125 LEU B CA 1
ATOM 2423 C C . LEU B 1 125 ? 0.812 3.674 4.012 1 98.94 125 LEU B C 1
ATOM 2425 O O . LEU B 1 125 ? 1.82 3.557 3.311 1 98.94 125 LEU B O 1
ATOM 2429 N N . HIS B 1 126 ? -0.404 3.662 3.465 1 98.94 126 HIS B N 1
ATOM 2430 C CA . HIS B 1 126 ? -0.612 3.461 2.035 1 98.94 126 HIS B CA 1
ATOM 2431 C C . HIS B 1 126 ? -0.138 4.668 1.233 1 98.94 126 HIS B C 1
ATOM 2433 O O . HIS B 1 126 ? 0.344 4.523 0.108 1 98.94 126 HIS B O 1
ATOM 2439 N N . ASN B 1 127 ? -0.272 5.887 1.814 1 98.94 127 ASN B N 1
ATOM 2440 C CA . ASN B 1 127 ? 0.314 7.062 1.174 1 98.94 127 ASN B CA 1
ATOM 2441 C C . ASN B 1 127 ? 1.839 7 1.18 1 98.94 127 ASN B C 1
ATOM 2443 O O . ASN B 1 127 ? 2.484 7.414 0.217 1 98.94 127 ASN B O 1
ATOM 2447 N N . SER B 1 128 ? 2.389 6.484 2.287 1 98.94 128 SER B N 1
ATOM 2448 C CA . SER B 1 128 ? 3.832 6.285 2.369 1 98.94 128 SER B CA 1
ATOM 2449 C C . SER B 1 128 ? 4.328 5.363 1.26 1 98.94 128 SER B C 1
ATOM 2451 O O . SER B 1 128 ? 5.312 5.672 0.583 1 98.94 128 SER B O 1
ATOM 2453 N N . ALA B 1 129 ? 3.652 4.293 1.019 1 98.88 129 ALA B N 1
ATOM 2454 C CA . ALA B 1 129 ? 4.023 3.326 -0.01 1 98.88 129 ALA B CA 1
ATOM 2455 C C . ALA B 1 129 ? 3.979 3.957 -1.398 1 98.88 129 ALA B C 1
ATOM 2457 O O . ALA B 1 129 ? 4.953 3.885 -2.15 1 98.88 129 ALA B O 1
ATOM 2458 N N . ASP B 1 130 ? 2.883 4.625 -1.691 1 98.88 130 ASP B N 1
ATOM 2459 C CA . ASP B 1 130 ? 2.689 5.188 -3.025 1 98.88 130 ASP B CA 1
ATOM 2460 C C . ASP B 1 130 ? 3.678 6.324 -3.291 1 98.88 130 ASP B C 1
ATOM 2462 O O . ASP B 1 130 ? 4.125 6.512 -4.422 1 98.88 130 ASP B O 1
ATOM 2466 N N . ALA B 1 131 ? 3.969 7.082 -2.252 1 98.88 131 ALA B N 1
ATOM 2467 C CA . ALA B 1 131 ? 4.996 8.109 -2.402 1 98.88 131 ALA B CA 1
ATOM 2468 C C . ALA B 1 131 ? 6.355 7.488 -2.707 1 98.88 131 ALA B C 1
ATOM 2470 O O . ALA B 1 131 ? 7.059 7.938 -3.611 1 98.88 131 ALA B O 1
ATOM 2471 N N . PHE B 1 132 ? 6.672 6.422 -1.986 1 98.75 132 PHE B N 1
ATOM 2472 C CA . PHE B 1 132 ? 7.93 5.703 -2.16 1 98.75 132 PHE B CA 1
ATOM 2473 C C . PHE B 1 132 ? 8.039 5.145 -3.574 1 98.75 132 PHE B C 1
ATOM 2475 O O . PHE B 1 132 ? 9.078 5.293 -4.227 1 98.75 132 PHE B O 1
ATOM 2482 N N . PHE B 1 133 ? 6.941 4.605 -4.121 1 98.19 133 PHE B N 1
ATOM 2483 C CA . PHE B 1 133 ? 6.922 4.047 -5.465 1 98.19 133 PHE B CA 1
ATOM 2484 C C . PHE B 1 133 ? 7.203 5.121 -6.508 1 98.19 133 PHE B C 1
ATOM 2486 O O . PHE B 1 133 ? 7.766 4.836 -7.566 1 98.19 133 PHE B O 1
ATOM 2493 N N . ARG B 1 134 ? 6.848 6.312 -6.137 1 97.88 134 ARG B N 1
ATOM 2494 C CA . ARG B 1 134 ? 6.898 7.402 -7.105 1 97.88 134 ARG B CA 1
ATOM 2495 C C . ARG B 1 134 ? 8.195 8.195 -6.973 1 97.88 134 ARG B C 1
ATOM 2497 O O . ARG B 1 134 ? 8.367 9.227 -7.629 1 97.88 134 ARG B O 1
ATOM 2504 N N . GLY B 1 135 ? 9.062 7.762 -6.066 1 97.25 135 GLY B N 1
ATOM 2505 C CA . GLY B 1 135 ? 10.398 8.32 -5.965 1 97.25 135 GLY B CA 1
ATOM 2506 C C . GLY B 1 135 ? 10.492 9.492 -5.008 1 97.25 135 GLY B C 1
ATOM 2507 O O . GLY B 1 135 ? 11.516 10.172 -4.945 1 97.25 135 GLY B O 1
ATOM 2508 N N . PHE B 1 136 ? 9.453 9.797 -4.277 1 98.56 136 PHE B N 1
ATOM 2509 C CA . PHE B 1 136 ? 9.523 10.844 -3.262 1 98.56 136 PHE B CA 1
ATOM 2510 C C . PHE B 1 136 ? 10.289 10.352 -2.037 1 98.56 136 PHE B C 1
ATOM 2512 O O . PHE B 1 136 ? 10.227 9.172 -1.689 1 98.56 136 PHE B O 1
ATOM 2519 N N . GLU B 1 137 ? 11.008 11.266 -1.464 1 98.56 137 GLU B N 1
ATOM 2520 C CA . GLU B 1 137 ? 11.406 11.016 -0.081 1 98.56 137 GLU B CA 1
ATOM 2521 C C . GLU B 1 137 ? 10.211 11.109 0.864 1 98.56 137 GLU B C 1
ATOM 2523 O O . GLU B 1 137 ? 9.312 11.93 0.658 1 98.56 137 GLU B O 1
ATOM 2528 N N . VAL B 1 138 ? 10.219 10.242 1.891 1 98.88 138 VAL B N 1
ATOM 2529 C CA . VAL B 1 138 ? 9.07 10.195 2.787 1 98.88 138 VAL B CA 1
ATOM 2530 C C . VAL B 1 138 ? 9.516 10.5 4.215 1 98.88 138 VAL B C 1
ATOM 2532 O O . VAL B 1 138 ? 10.492 9.93 4.707 1 98.88 138 VAL B O 1
ATOM 2535 N N . ILE B 1 139 ? 8.867 11.422 4.805 1 98.94 139 ILE B N 1
ATOM 2536 C CA . ILE B 1 139 ? 8.984 11.695 6.23 1 98.94 139 ILE B CA 1
ATOM 2537 C C . ILE B 1 139 ? 7.641 11.469 6.918 1 98.94 139 ILE B C 1
ATOM 2539 O O . ILE B 1 139 ? 6.602 11.906 6.426 1 98.94 139 ILE B O 1
ATOM 2543 N N . VAL B 1 140 ? 7.656 10.719 7.965 1 99 140 VAL B N 1
ATOM 2544 C CA . VAL B 1 140 ? 6.469 10.531 8.789 1 99 140 VAL B CA 1
ATOM 2545 C C . VAL B 1 140 ? 6.695 11.141 10.172 1 99 140 VAL B C 1
ATOM 2547 O O . VAL B 1 140 ? 7.723 10.883 10.812 1 99 140 VAL B O 1
ATOM 2550 N N . VAL B 1 141 ? 5.793 11.992 10.555 1 99 141 VAL B N 1
ATOM 2551 C CA . VAL B 1 141 ? 5.93 12.656 11.852 1 99 141 VAL B CA 1
ATOM 2552 C C . VAL B 1 141 ? 5.238 11.836 12.93 1 99 141 VAL B C 1
ATOM 2554 O O . VAL B 1 141 ? 4.008 11.852 13.047 1 99 141 VAL B O 1
ATOM 2557 N N . SER B 1 142 ? 6.012 11.211 13.789 1 98.94 142 SER B N 1
ATOM 2558 C CA . SER B 1 142 ? 5.547 10.141 14.664 1 98.94 142 SER B CA 1
ATOM 2559 C C . SER B 1 142 ? 4.504 10.641 15.648 1 98.94 142 SER B C 1
ATOM 2561 O O . SER B 1 142 ? 3.561 9.922 15.984 1 98.94 142 SER B O 1
ATOM 2563 N N . ASP B 1 143 ? 4.664 11.883 16.141 1 98.94 143 ASP B N 1
ATOM 2564 C CA . ASP B 1 143 ? 3.744 12.414 17.141 1 98.94 143 ASP B CA 1
ATOM 2565 C C . ASP B 1 143 ? 2.705 13.328 16.5 1 98.94 143 ASP B C 1
ATOM 2567 O O . ASP B 1 143 ? 2.018 14.078 17.203 1 98.94 143 ASP B O 1
ATOM 2571 N N . ALA B 1 144 ? 2.6 13.305 15.117 1 98.94 144 ALA B N 1
ATOM 2572 C CA . ALA B 1 144 ? 1.537 13.969 14.359 1 98.94 144 ALA B CA 1
ATOM 2573 C C . ALA B 1 144 ? 0.792 12.969 13.477 1 98.94 144 ALA B C 1
ATOM 2575 O O . ALA B 1 144 ? 0.14 13.367 12.508 1 98.94 144 ALA B O 1
ATOM 2576 N N . THR B 1 145 ? 1 11.695 13.695 1 98.94 145 THR B N 1
ATOM 2577 C CA . THR B 1 145 ? 0.204 10.594 13.164 1 98.94 145 THR B CA 1
ATOM 2578 C C . THR B 1 145 ? -0.357 9.734 14.297 1 98.94 145 THR B C 1
ATOM 2580 O O . THR B 1 145 ? 0.213 9.688 15.383 1 98.94 145 THR B O 1
ATOM 2583 N N . ALA B 1 146 ? -1.469 9.141 13.992 1 98.56 146 ALA B N 1
ATOM 2584 C CA . ALA B 1 146 ? -2.072 8.328 15.039 1 98.56 146 ALA B CA 1
ATOM 2585 C C . ALA B 1 146 ? -2.863 7.164 14.453 1 98.56 146 ALA B C 1
ATOM 2587 O O . ALA B 1 146 ? -3.385 7.262 13.336 1 98.56 146 ALA B O 1
ATOM 2588 N N . SER B 1 147 ? -2.826 6.078 15.156 1 98 147 SER B N 1
ATOM 2589 C CA . SER B 1 147 ? -3.715 4.941 14.93 1 98 147 SER B CA 1
ATOM 2590 C C . SER B 1 147 ? -4.727 4.801 16.062 1 98 147 SER B C 1
ATOM 2592 O O . SER B 1 147 ? -4.422 5.121 17.219 1 98 147 SER B O 1
ATOM 2594 N N . PHE B 1 148 ? -5.871 4.324 15.727 1 96.5 148 PHE B N 1
ATOM 2595 C CA . PHE B 1 148 ? -6.855 4.09 16.781 1 96.5 148 PHE B CA 1
ATOM 2596 C C . PHE B 1 148 ? -6.531 2.816 17.547 1 96.5 148 PHE B C 1
ATOM 2598 O O . PHE B 1 148 ? -7.18 2.508 18.547 1 96.5 148 PHE B O 1
ATOM 2605 N N . VAL B 1 149 ? -5.582 2.076 17.156 1 94.44 149 VAL B N 1
ATOM 2606 C CA . VAL B 1 149 ? -4.973 0.949 17.844 1 94.44 149 VAL B CA 1
ATOM 2607 C C . VAL B 1 149 ? -3.502 1.25 18.141 1 94.44 149 VAL B C 1
ATOM 2609 O O . VAL B 1 149 ? -2.648 1.086 17.266 1 94.44 149 VAL B O 1
ATOM 2612 N N . PRO B 1 150 ? -3.152 1.586 19.359 1 92.19 150 PRO B N 1
ATOM 2613 C CA . PRO B 1 150 ? -1.815 2.092 19.672 1 92.19 150 PRO B CA 1
ATOM 2614 C C . PRO B 1 150 ? -0.702 1.158 19.203 1 92.19 150 PRO B C 1
ATOM 2616 O O . PRO B 1 150 ? 0.328 1.621 18.703 1 92.19 150 PRO B O 1
ATOM 2619 N N . GLU B 1 151 ? -0.938 -0.13 19.312 1 95.12 151 GLU B N 1
ATOM 2620 C CA . GLU B 1 151 ? 0.081 -1.092 18.906 1 95.12 151 GLU B CA 1
ATOM 2621 C C . GLU B 1 151 ? 0.355 -1 17.406 1 95.12 151 GLU B C 1
ATOM 2623 O O . GLU B 1 151 ? 1.486 -1.209 16.969 1 95.12 151 GLU B O 1
ATOM 2628 N N . GLU B 1 152 ? -0.63 -0.633 16.688 1 97.88 152 GLU B N 1
ATOM 2629 C CA . GLU B 1 152 ? -0.485 -0.545 15.242 1 97.88 152 GLU B CA 1
ATOM 2630 C C . GLU B 1 152 ? 0.264 0.722 14.836 1 97.88 152 GLU B C 1
ATOM 2632 O O . GLU B 1 152 ? 0.865 0.778 13.766 1 97.88 152 GLU B O 1
ATOM 2637 N N 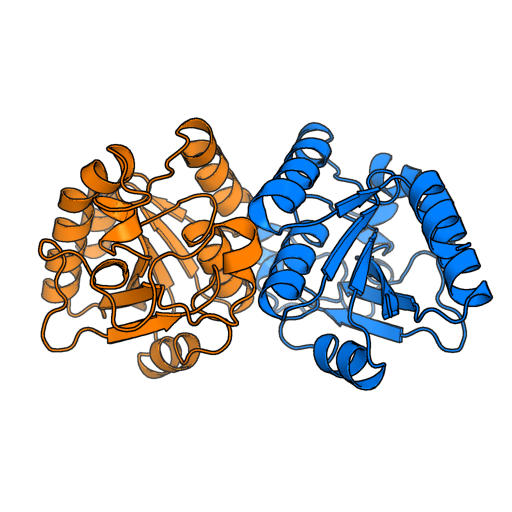. HIS B 1 153 ? 0.207 1.76 15.742 1 98.62 153 HIS B N 1
ATOM 2638 C CA . HIS B 1 153 ? 0.929 2.996 15.461 1 98.62 153 HIS B CA 1
ATOM 2639 C C . HIS B 1 153 ? 2.432 2.75 15.383 1 98.62 153 HIS B C 1
ATOM 2641 O O . HIS B 1 153 ? 3.062 3.049 14.367 1 98.62 153 HIS B O 1
ATOM 2647 N N . GLU B 1 154 ? 2.959 2.152 16.375 1 98 154 GLU B N 1
ATOM 2648 C CA . GLU B 1 154 ? 4.395 1.903 16.453 1 98 154 GLU B CA 1
ATOM 2649 C C . GLU B 1 154 ? 4.836 0.918 15.367 1 98 154 GLU B C 1
ATOM 2651 O O . GLU B 1 154 ? 5.887 1.095 14.75 1 98 154 GLU B O 1
ATOM 2656 N N . ARG B 1 155 ? 4.055 -0.05 15.195 1 97.94 155 ARG B N 1
ATOM 2657 C CA . ARG B 1 155 ? 4.359 -1.057 14.188 1 97.94 155 ARG B CA 1
ATOM 2658 C C . ARG B 1 155 ? 4.383 -0.441 12.789 1 97.94 155 ARG B C 1
ATOM 2660 O O . ARG B 1 155 ? 5.262 -0.755 11.984 1 97.94 155 ARG B O 1
ATOM 2667 N N . ALA B 1 156 ? 3.414 0.396 12.531 1 98.88 156 ALA B N 1
ATOM 2668 C CA . ALA B 1 156 ? 3.322 1.035 11.227 1 98.88 156 ALA B CA 1
ATOM 2669 C C . ALA B 1 156 ? 4.504 1.973 10.984 1 98.88 156 ALA B C 1
ATOM 2671 O O . ALA B 1 156 ? 5.035 2.043 9.875 1 98.88 156 ALA B O 1
ATOM 2672 N N . LEU B 1 157 ? 4.91 2.697 12.008 1 98.88 157 LEU B N 1
ATOM 2673 C CA . LEU B 1 157 ? 6.07 3.576 11.891 1 98.88 157 LEU B CA 1
ATOM 2674 C C . LEU B 1 157 ? 7.32 2.775 11.547 1 98.88 157 LEU B C 1
ATOM 2676 O O . LEU B 1 157 ? 8.07 3.146 10.633 1 98.88 157 LEU B O 1
ATOM 2680 N N . LYS B 1 158 ? 7.504 1.715 12.266 1 98.56 158 LYS B N 1
ATOM 2681 C CA . LYS B 1 158 ? 8.656 0.855 12 1 98.56 158 LYS B CA 1
ATOM 2682 C C . LYS B 1 158 ? 8.586 0.266 10.594 1 98.56 158 LYS B C 1
ATOM 2684 O O . LYS B 1 158 ? 9.602 0.19 9.898 1 98.56 158 LYS B O 1
ATOM 2689 N N . TYR B 1 159 ? 7.43 -0.124 10.211 1 98.75 159 TYR B N 1
ATOM 2690 C CA . TYR B 1 159 ? 7.219 -0.712 8.891 1 98.75 159 TYR B CA 1
ATOM 2691 C C . TYR B 1 159 ? 7.562 0.283 7.789 1 98.75 159 TYR B C 1
ATOM 2693 O O . TYR B 1 159 ? 8.281 -0.053 6.844 1 98.75 159 TYR B O 1
ATOM 2701 N N . MET B 1 160 ? 7.078 1.493 7.918 1 98.88 160 MET B N 1
ATOM 2702 C CA . MET B 1 160 ? 7.336 2.516 6.906 1 98.88 160 MET B CA 1
ATOM 2703 C C . MET B 1 160 ? 8.82 2.854 6.844 1 98.88 160 MET B C 1
ATOM 2705 O O . MET B 1 160 ? 9.359 3.113 5.762 1 98.88 160 MET B O 1
ATOM 2709 N N . LYS B 1 161 ? 9.438 2.861 7.992 1 98.81 161 LYS B N 1
ATOM 2710 C CA . LYS B 1 161 ? 10.883 3.082 8.023 1 98.81 161 LYS B CA 1
ATOM 2711 C C . LYS B 1 161 ? 11.625 1.973 7.285 1 98.81 161 LYS B C 1
ATOM 2713 O O . LYS B 1 161 ? 12.445 2.246 6.406 1 98.81 161 LYS B O 1
ATOM 2718 N N . ASP B 1 162 ? 11.281 0.735 7.57 1 98.19 162 ASP B N 1
ATOM 2719 C CA . ASP B 1 162 ? 12.047 -0.421 7.113 1 98.19 162 ASP B CA 1
ATOM 2720 C C . ASP B 1 162 ? 11.688 -0.787 5.676 1 98.19 162 ASP B C 1
ATOM 2722 O O . ASP B 1 162 ? 12.523 -1.3 4.93 1 98.19 162 ASP B O 1
ATOM 2726 N N . ILE B 1 163 ? 10.43 -0.49 5.258 1 98.38 163 ILE B N 1
ATOM 2727 C CA . ILE B 1 163 ? 9.93 -1.041 4 1 98.38 163 ILE B CA 1
ATOM 2728 C C . ILE B 1 163 ? 9.742 0.083 2.984 1 98.38 163 ILE B C 1
ATOM 2730 O O . ILE B 1 163 ? 9.914 -0.126 1.78 1 98.38 163 ILE B O 1
ATOM 2734 N N . HIS B 1 164 ? 9.438 1.29 3.48 1 98.69 164 HIS B N 1
ATOM 2735 C CA . HIS B 1 164 ? 9.211 2.402 2.566 1 98.69 164 HIS B CA 1
ATOM 2736 C C . HIS B 1 164 ? 10.352 3.418 2.645 1 98.69 164 HIS B C 1
ATOM 2738 O O . HIS B 1 164 ? 10.25 4.512 2.084 1 98.69 164 HIS B O 1
ATOM 2744 N N . ASN B 1 165 ? 11.406 3.09 3.371 1 98.31 165 ASN B N 1
ATOM 2745 C CA . ASN B 1 165 ? 12.562 3.967 3.514 1 98.31 165 ASN B CA 1
ATOM 2746 C C . ASN B 1 165 ? 12.172 5.328 4.078 1 98.31 165 ASN B C 1
ATOM 2748 O O . ASN B 1 165 ? 12.758 6.352 3.715 1 98.31 165 ASN B O 1
ATOM 2752 N N . ALA B 1 166 ? 11.141 5.391 4.941 1 98.88 166 ALA B N 1
ATOM 2753 C CA . ALA B 1 166 ? 10.672 6.637 5.535 1 98.88 166 ALA B CA 1
ATOM 2754 C C . ALA B 1 166 ? 11.586 7.078 6.676 1 98.88 166 ALA B C 1
ATOM 2756 O O . ALA B 1 166 ? 12.094 6.246 7.434 1 98.88 166 ALA B O 1
ATOM 2757 N N . LYS B 1 167 ? 11.82 8.352 6.754 1 98.88 167 LYS B N 1
ATOM 2758 C CA . LYS B 1 167 ? 12.406 8.93 7.957 1 98.88 167 LYS B CA 1
ATOM 2759 C C . LYS B 1 167 ? 11.328 9.297 8.977 1 98.88 167 LYS B C 1
ATOM 2761 O O . LYS B 1 167 ? 10.305 9.875 8.617 1 98.88 167 LYS B O 1
ATOM 2766 N N . ILE B 1 168 ? 11.641 8.898 10.219 1 98.94 168 ILE B N 1
ATOM 2767 C CA . ILE B 1 168 ? 10.672 9.148 11.281 1 98.94 168 ILE B CA 1
ATOM 2768 C C . ILE B 1 168 ? 11.188 10.25 12.203 1 98.94 168 ILE B C 1
ATOM 2770 O O . ILE B 1 168 ? 12.266 10.125 12.789 1 98.94 168 ILE B O 1
ATOM 2774 N N . TYR B 1 169 ? 10.453 11.32 12.297 1 98.88 169 TYR B N 1
ATOM 2775 C CA . TYR B 1 169 ? 10.805 12.445 13.156 1 98.88 169 TYR B CA 1
ATOM 2776 C C . TYR B 1 169 ? 9.633 12.82 14.062 1 98.88 169 TYR B C 1
ATOM 2778 O O . TYR B 1 169 ? 8.469 12.578 13.719 1 98.88 169 TYR B O 1
ATOM 2786 N N . THR B 1 170 ? 9.93 13.367 15.188 1 98.94 170 THR B N 1
ATOM 2787 C CA . THR B 1 170 ? 8.914 14.062 15.977 1 98.94 170 THR B CA 1
ATOM 2788 C C . THR B 1 170 ? 8.648 15.453 15.406 1 98.94 170 THR B C 1
ATOM 2790 O O . THR B 1 170 ? 9.414 15.945 14.578 1 98.94 170 THR B O 1
ATOM 2793 N N . THR B 1 171 ? 7.547 16.031 15.859 1 98.94 171 THR B N 1
ATOM 2794 C CA . THR B 1 171 ? 7.227 17.406 15.477 1 98.94 171 THR B CA 1
ATOM 2795 C C . THR B 1 171 ? 8.391 18.344 15.773 1 98.94 171 THR B C 1
ATOM 2797 O O . THR B 1 171 ? 8.82 19.109 14.906 1 98.94 171 THR B O 1
ATOM 2800 N N . GLN B 1 172 ? 8.93 18.203 16.938 1 98.75 172 GLN B N 1
ATOM 2801 C CA . GLN B 1 172 ? 10.016 19.094 17.344 1 98.75 172 GLN B CA 1
ATOM 2802 C C . GLN B 1 172 ? 11.25 18.875 16.484 1 98.75 172 GLN B C 1
ATOM 2804 O O . GLN B 1 172 ? 11.891 19.828 16.062 1 98.75 172 GLN B O 1
ATOM 2809 N N . GLU B 1 173 ? 11.633 17.641 16.219 1 98.81 173 GLU B N 1
ATOM 2810 C CA . GLU B 1 173 ? 12.766 17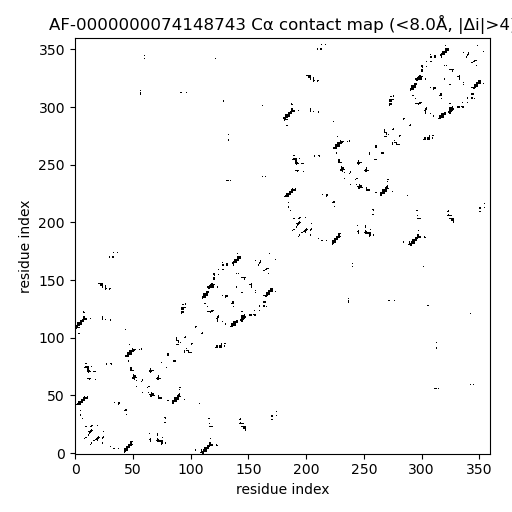.328 15.352 1 98.81 173 GLU B CA 1
ATOM 2811 C C . GLU B 1 173 ? 12.562 17.922 13.961 1 98.81 173 GLU B C 1
ATOM 2813 O O . GLU B 1 173 ? 13.484 18.5 13.383 1 98.81 173 GLU B O 1
ATOM 2818 N N . LEU B 1 174 ? 11.367 17.781 13.422 1 98.75 174 LEU B N 1
ATOM 2819 C CA . LEU B 1 174 ? 11.078 18.266 12.07 1 98.75 174 LEU B CA 1
ATOM 2820 C C . LEU B 1 174 ? 11.141 19.797 12.023 1 98.75 174 LEU B C 1
ATOM 2822 O O . LEU B 1 174 ? 11.633 20.375 11.055 1 98.75 174 LEU B O 1
ATOM 2826 N N . LEU B 1 175 ? 10.586 20.422 13.086 1 98.56 175 LEU B N 1
ATOM 2827 C CA . LEU B 1 175 ? 10.641 21.875 13.148 1 98.56 175 LEU B CA 1
ATOM 2828 C C . LEU B 1 175 ? 12.078 22.375 13.109 1 98.56 175 LEU B C 1
ATOM 2830 O O . LEU B 1 175 ? 12.383 23.375 12.453 1 98.56 175 LEU B O 1
ATOM 2834 N N . GLU B 1 176 ? 12.969 21.625 13.75 1 98.06 176 GLU B N 1
ATOM 2835 C CA . GLU B 1 176 ? 14.383 21.984 13.758 1 98.06 176 GLU B CA 1
ATOM 2836 C C . GLU B 1 176 ? 15 21.781 12.375 1 98.06 176 GLU B C 1
ATOM 2838 O O . GLU B 1 176 ? 15.82 22.594 11.938 1 98.06 176 GLU B O 1
ATOM 2843 N N . ILE B 1 177 ? 14.609 20.734 11.727 1 97.25 177 ILE B N 1
ATOM 2844 C CA . ILE B 1 177 ? 15.117 20.438 10.398 1 97.25 177 ILE B CA 1
ATOM 2845 C C . ILE B 1 177 ? 14.656 21.516 9.414 1 97.25 177 ILE B C 1
ATOM 2847 O O . ILE B 1 177 ? 15.43 21.938 8.555 1 97.25 177 ILE B O 1
ATOM 2851 N N . LEU B 1 178 ? 13.383 21.969 9.547 1 96.44 178 LEU B N 1
ATOM 2852 C CA . LEU B 1 178 ? 12.797 22.922 8.617 1 96.44 178 LEU B CA 1
ATOM 2853 C C . LEU B 1 178 ? 13.352 24.328 8.859 1 96.44 178 LEU B C 1
ATOM 2855 O O . LEU B 1 178 ? 13.25 25.203 7.996 1 96.44 178 LEU B O 1
ATOM 2859 N N . GLU B 1 179 ? 13.875 24.562 10.039 1 91.5 179 GLU B N 1
ATOM 2860 C CA . GLU B 1 179 ? 14.461 25.875 10.352 1 91.5 179 GLU B CA 1
ATOM 2861 C C . GLU B 1 179 ? 15.797 26.062 9.641 1 91.5 179 GLU B C 1
ATOM 2863 O O . GLU B 1 179 ? 16.219 27.188 9.398 1 91.5 179 GLU B O 1
ATOM 2868 N N . ARG B 1 180 ? 16.422 24.922 9.375 1 83.56 180 ARG B N 1
ATOM 2869 C CA . ARG B 1 180 ? 17.734 25 8.75 1 83.56 180 ARG B CA 1
ATOM 2870 C C . ARG B 1 180 ? 17.625 25.281 7.254 1 83.56 180 ARG B C 1
ATOM 2872 O O . ARG B 1 180 ? 18.422 26.016 6.688 1 83.56 180 ARG B O 1
#

InterPro domains:
  IPR000868 Isochorismatase-like domain [PF00857] (4-171)
  IPR036380 Isochorismatase-like superfamily [G3DSA:3.40.50.850] (1-180)
  IPR036380 Isochorismatase-like superfamily [SSF52499] (2-178)
  IPR050272 Isochorismatase-like hydrolase [PTHR43540] (2-178)

Radius of gyration: 20.56 Å; Cα contacts (8 Å, |Δi|>4): 776; chains: 2; bounding box: 43×58×45 Å

Sequence (360 aa):
MRPALIIVDMVVDFVTGKFGNPYAQGIVPNIRLLIDKAHEKNIPVIYLRDAHTEEDKELSLWGKHAMEGDKGSEIIPELSPQEGDYVIKKKVYSGFYKTNLEEVLRNLNVDTVILTGTSTHICVLHNSADAFFRGFEVIVVSDATASFVPEEHERALKYMKDIHNAKIYTTQELLEILERMRPALIIVDMVVDFVTGKFGNPYAQGIVPNIRLLIDKAHEKNIPVIYLRDAHTEEDKELSLWGKHAMEGDKGSEIIPELSPQEGDYVIKKKVYSGFYKTNLEEVLRNLNVDTVILTGTSTHICVLHNSADAFFRGFEVIVVSDATASFVPEEHERA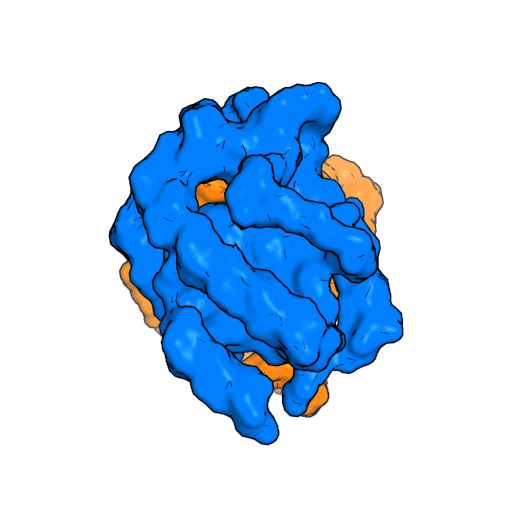LKYMKDIHNAKIYTTQELLEILER

Solvent-accessible surface area (backbone atoms only — not comparable to full-atom values): 18324 Å² total; per-residue (Å²): 138,39,52,30,43,34,40,28,34,59,15,26,16,44,31,73,43,89,58,32,37,70,48,47,52,64,20,47,66,47,43,45,52,49,50,53,50,26,58,74,68,69,32,52,43,34,34,37,30,46,38,31,59,94,81,39,64,59,37,80,76,70,42,92,57,23,34,59,94,41,71,34,26,34,62,33,78,91,66,53,82,55,94,87,46,45,79,42,66,22,62,54,62,27,51,65,62,93,45,61,46,60,58,52,38,54,75,68,61,42,48,28,43,35,41,30,29,36,33,26,60,49,28,44,42,42,34,45,44,53,37,32,69,69,63,34,44,40,33,38,28,61,61,20,36,23,23,94,45,66,72,43,26,58,51,31,53,52,44,36,33,75,74,41,64,29,44,77,33,42,57,69,56,45,54,56,59,72,70,105,137,38,52,30,42,35,40,28,35,57,15,26,16,47,31,73,42,89,57,33,38,70,49,46,53,65,20,47,68,46,43,46,54,50,50,52,49,27,58,75,68,71,31,53,42,35,36,36,30,47,37,30,59,94,81,38,63,57,37,80,76,70,40,90,57,23,34,57,94,41,72,35,26,35,61,33,77,91,66,53,80,55,93,87,45,44,78,44,66,21,64,54,61,28,52,65,61,93,45,62,47,61,59,52,39,54,74,67,60,41,47,28,43,34,43,30,28,34,34,27,60,47,27,44,42,42,36,46,44,55,39,34,70,70,63,32,43,40,33,37,28,61,59,20,34,21,23,94,46,67,72,44,27,59,51,32,53,51,44,38,34,75,72,40,65,28,45,77,34,42,58,69,57,46,53,54,59,72,70,104

Organism: Dictyoglomus thermophilum (strain ATCC 35947 / DSM 3960 / H-6-12) (NCBI:txid309799)